Protein AF-A0A9P8VAR4-F1 (afdb_monomer)

pLDDT: mean 86.69, std 12.25, range [33.0, 98.12]

Foldseek 3Di:
DPLDQDDQLQALLSLQCVVPPDPPDPDDLLVSLLVSLLVVLVDQFRDVQSHCVSVVNDHVDDDDPVCCVRHPPVQADSLLRSLLVVLLVCPPDFQQEAEAEQDCVVPVVLVVVVVCLVVLLVVVVLDPCDPVNCSNRYRPDCVQRNQPDDPPPDPSVVNCSRRVCLQASDRRQDCDVVLLVQLQVVLCVVQVHLVSSVVPDDLVSSLLSNLLSQFDSHKYWYCYPVCSVPQWIKIFGHGNSNAGQWIDTDHSNCVSVCSVCRVVVNNCVDPGNVVTDGGQLSPPPHPNVVVVSCVSVVVSPPDD

Structure (mmCIF, N/CA/C/O backbone):
data_AF-A0A9P8VAR4-F1
#
_entry.id   AF-A0A9P8VAR4-F1
#
loop_
_atom_site.group_PDB
_atom_site.id
_atom_site.type_symbol
_atom_site.label_atom_id
_atom_site.label_alt_id
_atom_site.label_comp_id
_atom_site.label_asym_id
_atom_site.label_entity_id
_atom_site.label_seq_id
_atom_site.pdbx_PDB_ins_code
_atom_site.Cartn_x
_atom_site.Cartn_y
_atom_site.Cartn_z
_atom_site.occupancy
_atom_site.B_iso_or_equiv
_atom_site.auth_seq_id
_atom_site.auth_comp_id
_atom_site.auth_asym_id
_atom_site.auth_atom_id
_atom_site.pdbx_PDB_model_num
ATOM 1 N N . MET A 1 1 ? -22.057 12.370 1.265 1.00 41.81 1 MET A N 1
ATOM 2 C CA . MET A 1 1 ? -22.988 11.209 1.181 1.00 41.81 1 MET A CA 1
ATOM 3 C C . MET A 1 1 ? -22.897 10.380 2.465 1.00 41.81 1 MET A C 1
ATOM 5 O O . MET A 1 1 ? -21.828 10.363 3.057 1.00 41.81 1 MET A O 1
ATOM 9 N N . SER A 1 2 ? -23.959 9.710 2.936 1.00 47.19 2 SER A N 1
ATOM 10 C CA . SER A 1 2 ? -23.849 8.828 4.115 1.00 47.19 2 SER A CA 1
ATOM 11 C C . SER A 1 2 ? -23.014 7.596 3.756 1.00 47.19 2 SER A C 1
ATOM 13 O O . SER A 1 2 ? -23.467 6.756 2.975 1.00 47.19 2 SER A O 1
ATOM 15 N N . VAL A 1 3 ? -21.799 7.495 4.295 1.00 58.81 3 VAL A N 1
ATOM 16 C CA . VAL A 1 3 ? -20.966 6.293 4.178 1.00 58.81 3 VAL A CA 1
ATOM 17 C C . VAL A 1 3 ? -21.719 5.157 4.863 1.00 58.81 3 VAL A C 1
ATOM 19 O O . VAL A 1 3 ? -21.929 5.187 6.071 1.00 58.81 3 VAL A O 1
ATOM 22 N N . THR A 1 4 ? -22.212 4.191 4.088 1.00 72.19 4 THR A N 1
ATOM 23 C CA . THR A 1 4 ? -22.856 3.009 4.662 1.00 72.19 4 THR A CA 1
ATOM 24 C C . THR A 1 4 ? -21.779 2.171 5.327 1.00 72.19 4 THR A C 1
ATOM 26 O O . THR A 1 4 ? -20.870 1.674 4.660 1.00 72.19 4 THR A O 1
ATOM 29 N N . GLU A 1 5 ? -21.870 2.057 6.643 1.00 86.50 5 GLU A N 1
ATOM 30 C CA . GLU A 1 5 ? -20.934 1.296 7.454 1.00 86.50 5 GLU A CA 1
ATOM 31 C C . GLU A 1 5 ? -20.896 -0.174 7.002 1.00 86.50 5 GLU A C 1
ATOM 33 O O . GLU A 1 5 ? -21.953 -0.805 6.881 1.00 86.50 5 GLU A O 1
ATOM 38 N N . PRO A 1 6 ? -19.709 -0.749 6.722 1.00 92.31 6 PRO A N 1
ATOM 39 C CA . PRO A 1 6 ? -19.616 -2.162 6.378 1.00 92.31 6 PRO A CA 1
ATOM 40 C C . PRO A 1 6 ? -20.055 -3.034 7.558 1.00 92.31 6 PRO A C 1
ATOM 42 O O . PRO A 1 6 ? -19.635 -2.822 8.700 1.00 92.31 6 PRO A O 1
ATOM 45 N N . ALA A 1 7 ? -20.858 -4.059 7.273 1.00 92.56 7 ALA A N 1
ATOM 46 C CA . ALA A 1 7 ? -21.224 -5.079 8.252 1.00 92.56 7 ALA A CA 1
ATOM 47 C C . ALA A 1 7 ? -19.975 -5.818 8.761 1.00 92.56 7 ALA A C 1
ATOM 49 O O . ALA A 1 7 ? -19.006 -5.980 8.019 1.00 92.56 7 ALA A O 1
ATOM 50 N N . TRP A 1 8 ? -19.968 -6.246 10.024 1.00 94.75 8 TRP A N 1
ATOM 51 C CA . TRP A 1 8 ? -18.882 -7.061 10.584 1.00 94.75 8 TRP A CA 1
ATOM 52 C C . TRP A 1 8 ? -18.694 -8.356 9.793 1.00 94.75 8 TRP A C 1
ATOM 54 O O . TRP A 1 8 ? -19.669 -9.034 9.476 1.00 94.75 8 TRP A O 1
ATOM 64 N N . GLY A 1 9 ? -17.442 -8.679 9.462 1.00 93.69 9 GLY A N 1
ATOM 65 C CA . GLY A 1 9 ? -17.087 -9.836 8.644 1.00 93.69 9 GLY A CA 1
ATOM 66 C C . GLY A 1 9 ? -17.201 -9.593 7.138 1.00 93.69 9 GLY A C 1
ATOM 67 O O . GLY A 1 9 ? -16.945 -10.514 6.371 1.00 93.69 9 GLY A O 1
ATOM 68 N N . ALA A 1 10 ? -17.571 -8.394 6.681 1.00 93.69 10 ALA A N 1
ATOM 69 C CA . ALA A 1 10 ? -17.715 -8.118 5.251 1.00 93.69 10 ALA A CA 1
ATOM 70 C C . ALA A 1 10 ? -16.375 -7.889 4.528 1.00 93.69 10 ALA A C 1
ATOM 72 O O . ALA A 1 10 ? -16.344 -7.930 3.299 1.00 93.69 10 ALA A O 1
ATOM 73 N N . LEU A 1 11 ? -15.288 -7.618 5.261 1.00 94.94 11 LEU A N 1
ATOM 74 C CA . LEU A 1 11 ? -13.971 -7.355 4.673 1.00 94.94 11 LEU A CA 1
ATOM 75 C C . LEU A 1 11 ? -13.136 -8.641 4.550 1.00 94.94 11 LEU A C 1
ATOM 77 O O . LEU A 1 11 ? -13.198 -9.485 5.451 1.00 94.94 11 LEU A O 1
ATOM 81 N N . PRO A 1 12 ? -12.277 -8.773 3.519 1.00 95.62 12 PRO A N 1
ATOM 82 C CA . PRO A 1 12 ? -11.541 -10.010 3.294 1.00 95.62 12 PRO A CA 1
ATOM 83 C C . PRO A 1 12 ? -10.629 -10.446 4.439 1.00 95.62 12 PRO A C 1
ATOM 85 O O . PRO A 1 12 ? -10.570 -11.616 4.814 1.00 95.62 12 PRO A O 1
ATOM 88 N N . VAL A 1 13 ? -9.941 -9.489 5.050 1.00 96.88 13 VAL A N 1
ATOM 89 C CA . VAL A 1 13 ? -9.094 -9.763 6.210 1.00 96.88 13 VAL A CA 1
ATOM 90 C C . VAL A 1 13 ? -9.903 -10.102 7.462 1.00 96.88 13 VAL A C 1
ATOM 92 O O . VAL A 1 13 ? -9.438 -10.896 8.269 1.00 96.88 13 VAL A O 1
ATOM 95 N N . GLU A 1 14 ? -11.124 -9.582 7.624 1.00 97.12 14 GLU A N 1
ATOM 96 C CA . GLU A 1 14 ? -11.992 -9.966 8.747 1.00 97.12 14 GLU A CA 1
ATOM 97 C C . GLU A 1 14 ? -12.409 -11.432 8.617 1.00 97.12 14 GLU A C 1
ATOM 99 O O . GLU A 1 14 ? -12.276 -12.186 9.577 1.00 97.12 14 GLU A O 1
ATOM 104 N N . GLN A 1 15 ? -12.823 -11.870 7.422 1.00 96.62 15 GLN A N 1
ATOM 105 C CA . GLN A 1 15 ? -13.079 -13.290 7.151 1.00 96.62 15 GLN A CA 1
ATOM 106 C C . GLN A 1 15 ? -11.830 -14.144 7.365 1.00 96.62 15 GLN A C 1
ATOM 108 O O . GLN A 1 15 ? -11.919 -15.223 7.950 1.00 96.62 15 GLN A O 1
ATOM 113 N N . TYR A 1 16 ? -10.663 -13.662 6.935 1.00 97.44 16 TYR A N 1
ATOM 114 C CA . TYR A 1 16 ? -9.403 -14.361 7.160 1.00 97.44 16 TYR A CA 1
ATOM 115 C C . TYR A 1 16 ? -9.112 -14.539 8.656 1.00 97.44 16 TYR A C 1
ATOM 117 O O . TYR A 1 16 ? -8.777 -15.642 9.085 1.00 97.44 16 TYR A O 1
ATOM 125 N N . LEU A 1 17 ? -9.289 -13.487 9.464 1.00 97.38 17 LEU A N 1
ATOM 126 C CA . LEU A 1 17 ? -9.137 -13.561 10.916 1.00 97.38 17 LEU A CA 1
ATOM 127 C C . LEU A 1 17 ? -10.111 -14.563 11.528 1.00 97.38 17 LEU A C 1
ATOM 129 O O . LEU A 1 17 ? -9.665 -15.439 12.257 1.00 97.38 17 LEU A O 1
ATOM 133 N N . LEU A 1 18 ? -11.402 -14.461 11.210 1.00 97.25 18 LEU A N 1
ATOM 134 C CA . LEU A 1 18 ? -12.450 -15.321 11.765 1.00 97.25 18 LEU A CA 1
ATOM 135 C C . LEU A 1 18 ? -12.194 -16.803 11.455 1.00 97.25 18 LEU A C 1
ATOM 137 O O . LEU A 1 18 ? -12.235 -17.644 12.346 1.00 97.25 18 LEU A O 1
ATOM 141 N N . GLN A 1 19 ? -11.854 -17.124 10.206 1.00 96.88 19 GLN A N 1
ATOM 142 C CA . GLN A 1 19 ? -11.646 -18.507 9.768 1.00 96.88 19 GLN A CA 1
ATOM 143 C C . GLN A 1 19 ? -10.313 -19.107 10.241 1.00 96.88 19 GLN A C 1
ATOM 145 O O . GLN A 1 19 ? -10.185 -20.328 10.341 1.00 96.88 19 GLN A O 1
ATOM 150 N N . LYS A 1 20 ? -9.292 -18.276 1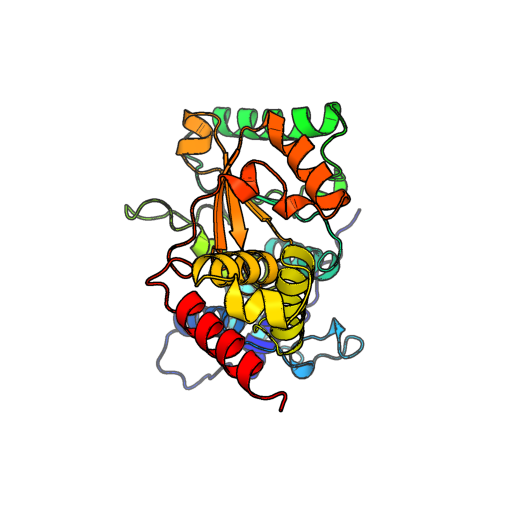0.488 1.00 97.12 20 LYS A N 1
ATOM 151 C CA . LYS A 1 20 ? -7.960 -18.716 10.946 1.00 97.12 20 LYS A CA 1
ATOM 152 C C . LYS A 1 20 ? -7.745 -18.507 12.445 1.00 97.12 20 LYS A C 1
ATOM 154 O O . LYS A 1 20 ? -6.657 -18.807 12.949 1.00 97.12 20 LYS A O 1
ATOM 159 N N . TRP A 1 21 ? -8.747 -17.995 13.156 1.00 97.56 21 TRP A N 1
ATOM 160 C CA . TRP A 1 21 ? -8.680 -17.822 14.595 1.00 97.56 21 TRP A CA 1
ATOM 161 C C . TRP A 1 21 ? -8.552 -19.181 15.285 1.00 97.56 21 TRP A C 1
ATOM 163 O O . TRP A 1 21 ? -9.189 -20.161 14.912 1.00 97.56 21 TRP A O 1
ATOM 173 N N . ASN A 1 22 ? -7.710 -19.235 16.310 1.00 96.81 22 ASN A N 1
ATOM 174 C CA . ASN A 1 22 ? -7.489 -20.426 17.120 1.00 96.81 22 ASN A CA 1
ATOM 175 C C . ASN A 1 22 ? -7.637 -20.043 18.598 1.00 96.81 22 ASN A C 1
ATOM 177 O O . ASN A 1 22 ? -6.691 -19.466 19.137 1.00 96.81 22 ASN A O 1
ATOM 181 N N . PRO A 1 23 ? -8.777 -20.354 19.239 1.00 93.69 23 PRO A N 1
ATOM 182 C CA . PRO A 1 23 ? -9.009 -20.070 20.655 1.00 93.69 23 PRO A CA 1
ATOM 183 C C . PRO A 1 23 ? -8.005 -20.745 21.600 1.00 93.69 23 PRO A C 1
ATOM 185 O O . PRO A 1 23 ? -7.756 -20.230 22.684 1.00 93.69 23 PRO A O 1
ATOM 188 N N . ASP A 1 24 ? -7.401 -21.860 21.178 1.00 95.62 24 ASP A N 1
ATOM 189 C CA . ASP A 1 24 ? -6.419 -22.623 21.961 1.00 95.62 24 ASP A CA 1
ATOM 190 C C . ASP A 1 24 ? -4.972 -22.153 21.717 1.00 95.62 24 ASP A C 1
ATOM 192 O O . ASP A 1 24 ? -4.002 -22.814 22.101 1.00 95.62 24 ASP A O 1
ATOM 196 N N . SER A 1 25 ? -4.795 -21.033 21.013 1.00 95.06 25 SER A N 1
ATOM 197 C CA . SER A 1 25 ? -3.481 -20.449 20.765 1.00 95.06 25 SER A CA 1
ATOM 198 C C . SER A 1 25 ? -2.809 -20.043 22.085 1.00 95.06 25 SER A C 1
ATOM 200 O O . SER A 1 25 ? -3.448 -19.431 22.936 1.00 95.06 25 SER A O 1
ATOM 202 N N . PRO A 1 26 ? -1.500 -20.303 22.257 1.00 95.25 26 PRO A N 1
ATOM 203 C CA . PRO A 1 26 ? -0.761 -19.833 23.429 1.00 95.25 26 PRO A CA 1
ATOM 204 C C . PRO A 1 26 ? -0.448 -18.327 23.381 1.00 95.25 26 PRO A C 1
ATOM 206 O O . PRO A 1 26 ? 0.112 -17.795 24.336 1.00 95.25 26 PRO A O 1
ATOM 209 N N . LEU A 1 27 ? -0.727 -17.661 22.256 1.00 96.31 27 LEU A N 1
ATOM 210 C CA . LEU A 1 27 ? -0.528 -16.222 22.084 1.00 96.31 27 LEU A CA 1
ATOM 211 C C . LEU A 1 27 ? -1.662 -15.443 22.749 1.00 96.31 27 LEU A C 1
ATOM 213 O O . LEU A 1 27 ? -2.795 -15.920 22.796 1.00 96.31 27 LEU A O 1
ATOM 217 N N . SER A 1 28 ? -1.380 -14.215 23.180 1.00 95.88 28 SER A N 1
ATOM 218 C CA . SER A 1 28 ? -2.455 -13.284 23.524 1.00 95.88 28 SER A CA 1
ATOM 219 C C . SER A 1 28 ? -3.318 -12.967 22.296 1.00 95.88 28 SER A C 1
ATOM 221 O O . SER A 1 28 ? -2.875 -13.092 21.148 1.00 95.88 28 SER A O 1
ATOM 223 N N . THR A 1 29 ? -4.552 -12.519 22.534 1.00 95.25 29 THR A N 1
ATOM 224 C CA . THR A 1 29 ? -5.498 -12.118 21.482 1.00 95.25 29 THR A CA 1
ATOM 225 C C . THR A 1 29 ? -4.863 -11.129 20.498 1.00 95.25 29 THR A C 1
ATOM 227 O O . THR A 1 29 ? -4.952 -11.318 19.286 1.00 95.25 29 THR A O 1
ATOM 230 N N . ASP A 1 30 ? -4.160 -10.110 20.993 1.00 94.81 30 ASP A N 1
ATOM 231 C CA . ASP A 1 30 ? -3.575 -9.069 20.142 1.00 94.81 30 ASP A CA 1
ATOM 232 C C . ASP A 1 30 ? -2.376 -9.580 19.329 1.00 94.81 30 ASP A C 1
ATOM 234 O O . ASP A 1 30 ? -2.249 -9.272 18.139 1.00 94.81 30 ASP A O 1
ATOM 238 N N . GLU A 1 31 ? -1.528 -10.424 19.922 1.00 96.06 31 GLU A N 1
ATOM 239 C CA . GLU A 1 31 ? -0.405 -11.056 19.219 1.00 96.06 31 GLU A CA 1
ATOM 240 C C . GLU A 1 31 ? -0.890 -11.998 18.117 1.00 96.06 31 GLU A C 1
ATOM 242 O O . GLU A 1 31 ? -0.371 -11.980 16.997 1.00 96.06 31 GLU A O 1
ATOM 247 N N . GLN A 1 32 ? -1.901 -12.818 18.416 1.00 97.62 32 GLN A N 1
ATOM 248 C CA . GLN A 1 32 ? -2.506 -13.705 17.433 1.00 97.62 32 GLN A CA 1
ATOM 249 C C . GLN A 1 32 ? -3.127 -12.910 16.290 1.00 97.62 32 GLN A C 1
ATOM 251 O O . GLN A 1 32 ? -2.895 -13.239 15.125 1.00 97.62 32 GLN A O 1
ATOM 256 N N . ARG A 1 33 ? -3.863 -11.844 16.609 1.00 96.69 33 ARG A N 1
ATOM 257 C CA . ARG A 1 33 ? -4.472 -10.972 15.609 1.00 96.69 33 ARG A CA 1
ATOM 258 C C . ARG A 1 33 ? -3.417 -10.354 14.701 1.00 96.69 33 ARG A C 1
ATOM 260 O O . ARG A 1 33 ? -3.489 -10.526 13.489 1.00 96.69 33 ARG A O 1
ATOM 267 N N . THR A 1 34 ? -2.389 -9.736 15.278 1.00 95.44 34 THR A N 1
ATOM 268 C CA . THR A 1 34 ? -1.276 -9.122 14.535 1.00 95.44 34 THR A CA 1
ATOM 269 C C . THR A 1 34 ? -0.586 -10.140 13.630 1.00 95.44 34 THR A C 1
ATOM 271 O O . THR A 1 34 ? -0.323 -9.881 12.454 1.00 95.44 34 THR A O 1
ATOM 274 N N . LYS A 1 35 ? -0.336 -11.350 14.145 1.00 97.25 35 LYS A N 1
ATOM 275 C CA . LYS A 1 35 ? 0.253 -12.443 13.368 1.00 97.25 35 LYS A CA 1
ATOM 276 C C . LYS A 1 35 ? -0.622 -12.837 12.178 1.00 97.25 35 LYS A C 1
ATOM 278 O O . LYS A 1 35 ? -0.088 -13.044 11.090 1.00 97.25 35 LYS A O 1
ATOM 283 N N . LEU A 1 36 ? -1.936 -12.950 12.368 1.00 98.12 36 LEU A N 1
ATOM 284 C CA . LEU A 1 36 ? -2.864 -13.315 11.299 1.00 98.12 36 LEU A CA 1
ATOM 285 C C . LEU A 1 36 ? -3.025 -12.197 10.260 1.00 98.12 36 LEU A C 1
ATOM 287 O O . LEU A 1 36 ? -3.042 -12.498 9.071 1.00 98.12 36 LEU A O 1
ATOM 291 N N . VAL A 1 37 ? -3.059 -10.925 10.673 1.00 97.44 37 VAL A N 1
ATOM 292 C CA . VAL A 1 37 ? -3.076 -9.770 9.754 1.00 97.44 37 VAL A CA 1
ATOM 293 C C . VAL A 1 37 ? -1.832 -9.759 8.870 1.00 97.44 37 VAL A C 1
ATOM 295 O O . VAL A 1 37 ? -1.923 -9.664 7.646 1.00 97.44 37 VAL A O 1
ATOM 298 N N . ARG A 1 38 ? -0.653 -9.936 9.471 1.00 96.19 38 ARG A N 1
ATOM 299 C CA . ARG A 1 38 ? 0.600 -10.016 8.714 1.00 96.19 38 ARG A CA 1
ATOM 300 C C . ARG A 1 38 ? 0.635 -11.238 7.803 1.00 96.19 38 ARG A C 1
ATOM 302 O O . ARG A 1 38 ? 1.124 -11.131 6.684 1.00 96.19 38 ARG A O 1
ATOM 309 N N . ALA A 1 39 ? 0.100 -12.378 8.246 1.00 97.19 39 ALA A N 1
ATOM 310 C CA . ALA A 1 39 ? -0.026 -13.564 7.402 1.00 97.19 39 ALA A CA 1
ATOM 311 C C . ALA A 1 39 ? -0.918 -13.290 6.183 1.00 97.19 39 ALA A C 1
ATOM 313 O O . ALA A 1 39 ? -0.498 -13.587 5.070 1.00 97.19 39 ALA A O 1
ATOM 314 N N . TYR A 1 40 ? -2.070 -12.641 6.377 1.00 97.31 40 TYR A N 1
ATOM 315 C CA . TYR A 1 40 ? -2.969 -12.236 5.295 1.00 97.31 40 TYR A CA 1
ATOM 316 C C . TYR A 1 40 ? -2.250 -11.401 4.225 1.00 97.31 40 TYR A C 1
ATOM 318 O O . TYR A 1 40 ? -2.364 -11.707 3.043 1.00 97.31 40 TYR A O 1
ATOM 326 N N . ILE A 1 41 ? -1.461 -10.390 4.610 1.00 95.69 41 ILE A N 1
ATOM 327 C CA . ILE A 1 41 ? -0.697 -9.560 3.652 1.00 95.69 41 ILE A CA 1
ATOM 328 C C . ILE A 1 41 ? 0.292 -10.409 2.837 1.00 95.69 41 ILE A C 1
ATOM 330 O O . ILE A 1 41 ? 0.529 -10.141 1.660 1.00 95.69 41 ILE A O 1
ATOM 334 N N . GLN A 1 42 ? 0.891 -11.429 3.457 1.00 95.19 42 GLN A N 1
ATOM 335 C CA . GLN A 1 42 ? 1.914 -12.260 2.822 1.00 95.19 42 GLN A CA 1
ATOM 336 C C . GLN A 1 42 ? 1.351 -13.361 1.916 1.00 95.19 42 GLN A C 1
ATOM 338 O O . GLN A 1 42 ? 2.134 -13.948 1.165 1.00 95.19 42 GLN A O 1
ATOM 343 N N . GLU A 1 43 ? 0.044 -13.624 1.934 1.00 95.62 43 GLU A N 1
ATOM 344 C CA . GLU A 1 43 ? -0.582 -14.586 1.023 1.00 95.62 43 GLU A CA 1
ATOM 345 C C . GLU A 1 43 ? -0.375 -14.179 -0.443 1.00 95.62 43 GLU A C 1
ATOM 347 O O . GLU A 1 43 ? -0.489 -13.009 -0.810 1.00 95.62 43 GLU A O 1
ATOM 352 N N . ASP A 1 44 ? -0.046 -15.147 -1.300 1.00 94.06 44 ASP A N 1
ATOM 353 C CA . ASP A 1 44 ? 0.052 -14.915 -2.748 1.00 94.06 44 ASP A CA 1
ATOM 354 C C . ASP A 1 44 ? -1.328 -14.803 -3.398 1.00 94.06 44 ASP A C 1
ATOM 356 O O . ASP A 1 44 ? -1.484 -14.077 -4.381 1.00 94.06 44 ASP A O 1
ATOM 360 N N . VAL A 1 45 ? -2.312 -15.528 -2.861 1.00 94.81 45 VAL A N 1
ATOM 361 C CA . VAL A 1 45 ? -3.675 -15.586 -3.386 1.00 94.81 45 VAL A CA 1
ATOM 362 C C . VAL A 1 45 ? -4.658 -15.631 -2.226 1.00 94.81 45 VAL A C 1
ATOM 364 O O . VAL A 1 45 ? -4.627 -16.555 -1.416 1.00 94.81 45 VAL A O 1
ATOM 367 N N . ILE A 1 46 ? -5.570 -14.665 -2.175 1.00 93.88 46 ILE A N 1
ATOM 368 C CA . ILE A 1 46 ? -6.731 -14.724 -1.290 1.00 93.88 46 ILE A CA 1
ATOM 369 C C . ILE A 1 46 ? -7.859 -15.460 -2.008 1.00 93.88 46 ILE A C 1
ATOM 371 O O . ILE A 1 46 ? -8.343 -15.042 -3.068 1.00 93.88 46 ILE A O 1
ATOM 375 N N . GLY A 1 47 ? -8.253 -16.595 -1.434 1.00 92.69 47 GLY A N 1
ATOM 376 C CA . GLY A 1 47 ? -9.361 -17.402 -1.924 1.00 92.69 47 GLY A CA 1
ATOM 377 C C . GLY A 1 47 ? -10.705 -16.663 -1.837 1.00 92.69 47 GLY A C 1
ATOM 378 O O . GLY A 1 47 ? -10.876 -15.785 -0.986 1.00 92.69 47 GLY A O 1
ATOM 379 N N . PRO A 1 48 ? -11.670 -16.979 -2.722 1.00 91.62 48 PRO A N 1
ATOM 380 C CA . PRO A 1 48 ? -12.993 -16.355 -2.706 1.00 91.62 48 PRO A CA 1
ATOM 381 C C . PRO A 1 48 ? -13.747 -16.587 -1.388 1.00 91.62 48 PRO A C 1
ATOM 383 O O . PRO A 1 48 ? -14.588 -15.777 -1.027 1.00 91.62 48 PRO A O 1
ATOM 386 N N . GLU A 1 49 ? -13.430 -17.644 -0.638 1.00 92.56 49 GLU A N 1
ATOM 387 C CA . GLU A 1 49 ? -14.001 -17.928 0.682 1.00 92.56 49 GLU A CA 1
ATOM 388 C C . GLU A 1 49 ? -13.722 -16.840 1.724 1.00 92.56 49 GLU A C 1
ATOM 390 O O . GLU A 1 49 ? -14.449 -16.734 2.713 1.00 92.56 49 GLU A O 1
ATOM 395 N N . PHE A 1 50 ? -12.683 -16.034 1.508 1.00 93.31 50 PHE A N 1
ATOM 396 C CA . PHE A 1 50 ? -12.367 -14.912 2.374 1.00 93.31 50 PHE A CA 1
ATOM 397 C C . PHE A 1 50 ? -13.004 -13.618 1.893 1.00 93.31 50 PHE A C 1
ATOM 399 O O . PHE A 1 50 ? -13.098 -12.705 2.686 1.00 93.31 50 PHE A O 1
ATOM 406 N N . ASP A 1 51 ? -13.457 -13.500 0.646 1.00 90.12 51 ASP A N 1
ATOM 407 C CA . ASP A 1 51 ? -13.926 -12.229 0.090 1.00 90.12 51 ASP A CA 1
ATOM 408 C C . ASP A 1 51 ? -15.420 -12.285 -0.268 1.00 90.12 51 ASP A C 1
ATOM 410 O O . ASP A 1 51 ? -15.781 -12.755 -1.355 1.00 90.12 51 ASP A O 1
ATOM 414 N N . PRO A 1 52 ? -16.306 -11.756 0.601 1.00 86.44 52 PRO A N 1
ATOM 415 C CA . PRO A 1 52 ? -17.738 -11.716 0.342 1.00 86.44 52 PRO A CA 1
ATOM 416 C C . PRO A 1 52 ? -18.119 -11.012 -0.966 1.00 86.44 52 PRO A C 1
ATOM 418 O O . PRO A 1 52 ? -19.144 -11.346 -1.562 1.00 86.44 52 PRO A O 1
ATOM 421 N N . ALA A 1 53 ? -17.315 -10.066 -1.467 1.00 86.62 53 ALA A N 1
ATOM 422 C CA . ALA A 1 53 ? -17.592 -9.416 -2.749 1.00 86.62 53 ALA A CA 1
ATOM 423 C C . ALA A 1 53 ? -17.509 -10.407 -3.925 1.00 86.62 53 ALA A C 1
ATOM 425 O O . ALA A 1 53 ? -18.216 -10.253 -4.921 1.00 86.62 53 ALA A O 1
ATOM 426 N N . ARG A 1 54 ? -16.708 -11.469 -3.783 1.00 86.25 54 ARG A N 1
ATOM 427 C CA . ARG A 1 54 ? -16.519 -12.535 -4.780 1.00 86.25 54 ARG A CA 1
ATOM 428 C C . ARG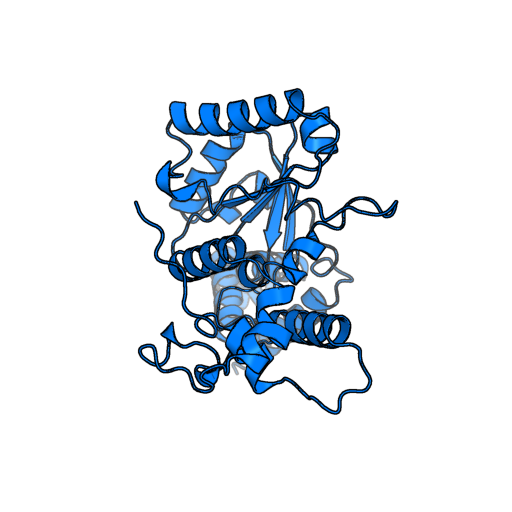 A 1 54 ? -17.489 -13.707 -4.613 1.00 86.25 54 ARG A C 1
ATOM 430 O O . ARG A 1 54 ? -17.519 -14.595 -5.462 1.00 86.25 54 ARG A O 1
ATOM 437 N N . THR A 1 55 ? -18.314 -13.696 -3.568 1.00 86.75 55 THR A N 1
ATOM 438 C CA . THR A 1 55 ? -19.333 -14.719 -3.275 1.00 86.75 55 THR A CA 1
ATOM 439 C C . THR A 1 55 ? -20.753 -14.144 -3.279 1.00 86.75 55 THR A C 1
ATOM 441 O O . THR A 1 55 ? -21.647 -14.673 -2.620 1.00 86.75 55 THR A O 1
ATOM 444 N N . ASN A 1 56 ? -20.994 -13.060 -4.027 1.00 83.69 56 ASN A N 1
ATOM 445 C CA . ASN A 1 56 ? -22.289 -12.362 -4.090 1.00 83.69 56 ASN A CA 1
ATOM 446 C C . ASN A 1 56 ? -22.806 -11.897 -2.712 1.00 83.69 56 ASN A C 1
ATOM 448 O O . ASN A 1 56 ? -24.006 -11.932 -2.442 1.00 83.69 56 ASN A O 1
ATOM 452 N N . GLY A 1 57 ? -21.899 -11.480 -1.829 1.00 82.44 57 GLY A N 1
ATOM 453 C CA . GLY A 1 57 ? -22.201 -11.018 -0.473 1.00 82.44 57 GLY A CA 1
ATOM 454 C C . GLY A 1 57 ? -22.378 -12.138 0.554 1.00 82.44 57 GLY A C 1
ATOM 455 O O . GLY A 1 57 ? -22.722 -11.853 1.701 1.00 82.44 57 GLY A O 1
ATOM 456 N N . VAL A 1 58 ? -22.155 -13.402 0.180 1.00 87.00 58 VAL A N 1
ATOM 457 C CA . VAL A 1 58 ? -22.282 -14.537 1.102 1.00 87.00 58 VAL A CA 1
ATOM 458 C C . VAL A 1 58 ? -21.008 -14.679 1.930 1.00 87.00 58 VAL A C 1
ATOM 460 O O . VAL A 1 58 ? -19.971 -15.119 1.436 1.00 87.00 58 VAL A O 1
ATOM 463 N N . MET A 1 59 ? -21.093 -14.342 3.215 1.00 88.94 59 MET A N 1
ATOM 464 C CA . MET A 1 59 ? -20.024 -14.629 4.170 1.00 88.94 59 MET A CA 1
ATOM 465 C C . MET A 1 59 ? -19.957 -16.133 4.438 1.00 88.94 59 MET A C 1
ATOM 467 O O . MET A 1 59 ? -20.961 -16.740 4.810 1.00 88.94 59 MET A O 1
ATOM 471 N N . VAL A 1 60 ? -18.771 -16.723 4.276 1.00 90.69 60 VAL A N 1
ATOM 472 C CA . VAL A 1 60 ? -18.530 -18.127 4.642 1.00 90.69 60 VAL A CA 1
ATOM 473 C C . VAL A 1 60 ? -18.627 -18.302 6.154 1.00 90.69 60 VAL A C 1
ATOM 475 O O . VAL A 1 60 ? -19.252 -19.254 6.619 1.00 90.69 60 VAL A O 1
ATOM 478 N N . HIS A 1 61 ? -18.075 -17.352 6.914 1.00 92.19 61 HIS A N 1
ATOM 479 C CA . HIS A 1 61 ? -18.218 -17.289 8.363 1.00 92.19 61 HIS A CA 1
ATOM 480 C C . HIS A 1 61 ? -18.940 -16.004 8.764 1.00 92.19 61 HIS A C 1
ATOM 482 O O . HIS A 1 61 ? -18.354 -14.921 8.766 1.00 92.19 61 HIS A O 1
ATOM 488 N N . ALA A 1 62 ? -20.232 -16.109 9.075 1.00 93.69 62 ALA A N 1
ATOM 489 C CA . ALA A 1 62 ? -20.978 -14.993 9.647 1.00 93.69 62 ALA A CA 1
ATOM 490 C C . ALA A 1 62 ? -20.538 -14.803 11.111 1.00 93.69 62 ALA A C 1
ATOM 492 O O . ALA A 1 62 ? -20.722 -15.730 11.903 1.00 93.69 62 ALA A O 1
ATOM 493 N N . PRO A 1 63 ? -19.957 -13.648 11.484 1.00 95.06 63 PRO A N 1
ATOM 494 C CA . PRO A 1 63 ? -19.386 -13.483 12.811 1.00 95.06 63 PRO A CA 1
ATOM 495 C C . PRO A 1 63 ? -20.468 -13.460 13.891 1.00 95.06 63 PRO A C 1
ATOM 497 O O . PRO A 1 63 ? -21.512 -12.819 13.752 1.00 95.06 63 PRO A O 1
ATOM 500 N N . THR A 1 64 ? -20.191 -14.145 14.994 1.00 96.50 64 THR A N 1
ATOM 501 C CA . THR A 1 64 ? -20.988 -14.078 16.223 1.00 96.50 64 THR A CA 1
ATOM 502 C C . THR A 1 64 ? -20.667 -12.810 17.017 1.00 96.50 64 THR A C 1
ATOM 504 O O . THR A 1 64 ? -19.622 -12.189 16.827 1.00 96.50 64 THR A O 1
ATOM 507 N N . GLN A 1 65 ? -21.543 -12.422 17.949 1.00 96.88 65 GLN A N 1
ATOM 508 C CA . GLN A 1 65 ? -21.307 -11.237 18.783 1.00 96.88 65 GLN A CA 1
ATOM 509 C C . GLN A 1 65 ? -20.027 -11.359 19.628 1.00 96.88 65 GLN A C 1
ATOM 511 O O . GLN A 1 65 ? -19.316 -10.370 19.796 1.00 96.88 65 GLN A O 1
ATOM 516 N N . ASP A 1 66 ? -19.715 -12.566 20.106 1.00 96.50 66 ASP A N 1
ATOM 517 C CA . ASP A 1 66 ? -18.507 -12.833 20.891 1.00 96.50 66 ASP A CA 1
ATOM 518 C C . ASP A 1 66 ? -17.244 -12.691 20.032 1.00 96.50 66 ASP A C 1
ATOM 520 O O . ASP A 1 66 ? -16.259 -12.100 20.465 1.00 96.50 66 ASP A O 1
ATOM 524 N N . GLU A 1 67 ? -17.276 -13.167 18.784 1.00 96.81 67 GLU A N 1
ATOM 525 C CA . GLU A 1 67 ? -16.166 -12.994 17.842 1.00 96.81 67 GLU A CA 1
ATOM 526 C C . GLU A 1 67 ? -15.976 -11.532 17.442 1.00 96.81 67 GLU A C 1
ATOM 528 O O . GLU A 1 67 ? -14.840 -11.079 17.318 1.00 96.81 67 GLU A O 1
ATOM 533 N N . ILE A 1 68 ? -17.061 -10.770 17.279 1.00 97.00 68 ILE A N 1
ATOM 534 C CA . ILE A 1 68 ? -16.971 -9.329 17.020 1.00 97.00 68 ILE A CA 1
ATOM 535 C C . ILE A 1 68 ? -16.273 -8.646 18.197 1.00 97.00 68 ILE A C 1
ATOM 537 O O . ILE A 1 68 ? -15.254 -7.991 17.987 1.00 97.00 68 ILE A O 1
ATOM 541 N N . ALA A 1 69 ? -16.766 -8.861 19.419 1.00 96.69 69 ALA A N 1
ATOM 542 C CA . ALA A 1 69 ? -16.252 -8.212 20.622 1.00 96.69 69 ALA A CA 1
ATOM 543 C C . ALA A 1 69 ? -14.817 -8.641 20.986 1.00 96.69 69 ALA A C 1
ATOM 545 O O . ALA A 1 69 ? -14.076 -7.866 21.585 1.00 96.69 69 ALA A O 1
ATOM 546 N N . LEU A 1 70 ? -14.407 -9.865 20.637 1.00 96.19 70 LEU A N 1
ATOM 547 C CA . LEU A 1 70 ? -13.076 -10.395 20.950 1.00 96.19 70 LEU A CA 1
ATOM 548 C C . LEU A 1 70 ? -12.049 -10.137 19.835 1.00 96.19 70 LEU A C 1
ATOM 550 O O . LEU A 1 70 ? -10.906 -9.748 20.096 1.00 96.19 70 LEU A O 1
ATOM 554 N N . ILE A 1 71 ? -12.428 -10.408 18.586 1.00 96.56 71 ILE A N 1
ATOM 555 C CA . ILE A 1 71 ? -11.492 -10.515 17.461 1.00 96.56 71 ILE A CA 1
ATOM 556 C C . ILE A 1 71 ? -11.454 -9.218 16.656 1.00 96.56 71 ILE A C 1
ATOM 558 O O . ILE A 1 71 ? -10.361 -8.768 16.318 1.00 96.56 71 ILE A O 1
ATOM 562 N N . LEU A 1 72 ? -12.608 -8.624 16.337 1.00 96.00 72 LEU A N 1
ATOM 563 C CA . LEU A 1 72 ? -12.697 -7.572 15.317 1.00 96.00 72 LEU A CA 1
ATOM 564 C C . LEU A 1 72 ? -12.773 -6.158 15.905 1.00 96.00 72 LEU A C 1
ATOM 566 O O . LEU A 1 72 ? -11.961 -5.302 15.551 1.00 96.00 72 LEU A O 1
ATOM 570 N N . GLU A 1 73 ? -13.723 -5.918 16.806 1.00 95.06 73 GLU A N 1
ATOM 571 C CA . GLU A 1 73 ? -14.024 -4.597 17.369 1.00 95.06 73 GLU A CA 1
ATOM 572 C C . GLU A 1 73 ? -12.838 -3.969 18.122 1.00 95.06 73 GLU A C 1
ATOM 574 O O . GLU A 1 73 ? -12.548 -2.800 17.859 1.00 95.06 73 GLU A O 1
ATOM 579 N N . PRO A 1 74 ? -12.070 -4.703 18.960 1.00 94.38 74 PRO A N 1
ATOM 580 C CA . PRO A 1 74 ? -10.918 -4.121 19.656 1.00 94.38 74 PRO A CA 1
ATOM 581 C C . PRO A 1 74 ? -9.775 -3.692 18.734 1.00 94.38 74 PRO A C 1
ATOM 583 O O . PRO A 1 74 ? -8.895 -2.945 19.145 1.00 94.38 74 PRO A O 1
ATOM 586 N N . TRP A 1 75 ? -9.745 -4.201 17.504 1.00 94.06 75 TRP A N 1
ATOM 587 C CA . TRP A 1 75 ? -8.656 -3.952 16.566 1.00 94.06 75 TRP A CA 1
ATOM 588 C C . TRP A 1 75 ? -8.935 -2.831 15.589 1.00 94.06 75 TRP A C 1
ATOM 590 O O . TRP A 1 75 ? -8.019 -2.084 15.248 1.00 94.06 75 TRP A O 1
ATOM 600 N N . ARG A 1 76 ? -10.176 -2.713 15.114 1.00 91.19 76 ARG A N 1
ATOM 601 C CA . ARG A 1 76 ? -10.541 -1.664 14.168 1.00 91.19 76 ARG A CA 1
ATOM 602 C C . ARG A 1 76 ? -11.856 -1.014 14.520 1.00 91.19 76 ARG A C 1
ATOM 604 O O . ARG A 1 76 ? -12.902 -1.656 14.567 1.00 91.19 76 ARG A O 1
ATOM 611 N N . SER A 1 77 ? -11.798 0.308 14.601 1.00 92.75 77 SER A N 1
ATOM 612 C CA . SER A 1 77 ? -12.978 1.155 14.648 1.00 92.75 77 SER A CA 1
ATOM 613 C C . SER A 1 77 ? -13.777 1.081 13.346 1.00 92.75 77 SER A C 1
ATOM 615 O O . SER A 1 77 ? -13.251 0.816 12.260 1.00 92.75 77 SER A O 1
ATOM 617 N N . GLN A 1 78 ? -15.060 1.422 13.433 1.00 92.44 78 GLN A N 1
ATOM 618 C CA . GLN A 1 78 ? -15.945 1.485 12.273 1.00 92.44 78 GLN A CA 1
ATOM 619 C C . GLN A 1 78 ? -15.459 2.470 11.191 1.00 92.44 78 GLN A C 1
ATOM 621 O O . GLN A 1 78 ? -15.681 2.250 9.995 1.00 92.44 78 GLN A O 1
ATOM 626 N N . LYS A 1 79 ? -14.726 3.518 11.593 1.00 91.94 79 LYS A N 1
ATOM 627 C CA . LYS A 1 79 ? -14.072 4.471 10.687 1.00 91.94 79 LYS A CA 1
ATOM 628 C C . LYS A 1 79 ? -13.023 3.781 9.811 1.00 91.94 79 LYS A C 1
ATOM 630 O O . LYS A 1 79 ? -13.117 3.863 8.588 1.00 91.94 79 LYS A O 1
ATOM 635 N N . LEU A 1 80 ? -12.085 3.040 10.410 1.00 93.69 80 LEU A N 1
ATOM 636 C CA . LEU A 1 80 ? -11.060 2.290 9.668 1.00 93.69 80 LEU A CA 1
ATOM 637 C C . LEU A 1 80 ? -11.673 1.254 8.726 1.00 93.69 80 LEU A C 1
ATOM 639 O O . LEU A 1 80 ? -11.245 1.113 7.583 1.00 93.69 80 LEU A O 1
ATOM 643 N N . ARG A 1 81 ? -12.716 0.558 9.183 1.00 95.50 81 ARG A N 1
ATOM 644 C CA . ARG A 1 81 ? -13.433 -0.423 8.358 1.00 95.50 81 ARG A CA 1
ATOM 645 C C . ARG A 1 81 ? -14.080 0.230 7.140 1.00 95.50 81 ARG A C 1
ATOM 647 O O . ARG A 1 81 ? -14.055 -0.338 6.053 1.00 95.50 81 ARG A O 1
ATOM 654 N N . SER A 1 82 ? -14.622 1.435 7.300 1.00 93.88 82 SER A N 1
ATOM 655 C CA . SER A 1 82 ? -15.210 2.201 6.198 1.00 93.88 82 SER A CA 1
ATOM 656 C C . SER A 1 82 ? -14.159 2.656 5.181 1.00 93.88 82 SER A C 1
ATOM 658 O O . SER A 1 82 ? -14.409 2.552 3.980 1.00 93.88 82 SER A O 1
ATOM 660 N N . ILE A 1 83 ? -12.975 3.081 5.644 1.00 92.69 83 ILE A N 1
ATOM 661 C CA . ILE A 1 83 ? -11.820 3.392 4.781 1.00 92.69 83 ILE A CA 1
ATOM 662 C C . ILE A 1 83 ? -11.411 2.142 3.990 1.00 92.69 83 ILE A C 1
ATOM 664 O O . ILE A 1 83 ? -11.349 2.184 2.764 1.00 92.69 83 ILE A O 1
ATOM 668 N N . ALA A 1 84 ? -11.231 1.005 4.669 1.00 93.44 84 ALA A N 1
ATOM 669 C CA . ALA A 1 84 ? -10.890 -0.270 4.036 1.00 93.44 84 ALA A CA 1
ATOM 670 C C . ALA A 1 84 ? -11.929 -0.700 2.983 1.00 93.44 84 ALA A C 1
ATOM 672 O O . ALA A 1 84 ? -11.576 -1.073 1.866 1.00 93.44 84 ALA A O 1
ATOM 673 N N . ALA A 1 85 ? -13.223 -0.598 3.304 1.00 92.44 85 ALA A N 1
ATOM 674 C CA . ALA A 1 85 ? -14.304 -0.945 2.384 1.00 92.44 85 ALA A CA 1
ATOM 675 C C . ALA A 1 85 ? -14.330 -0.061 1.129 1.00 92.44 85 ALA A C 1
ATOM 677 O O . ALA A 1 85 ? -14.722 -0.530 0.060 1.00 92.44 85 ALA A O 1
ATOM 678 N N . LYS A 1 86 ? -13.966 1.221 1.253 1.00 89.56 86 LYS A N 1
ATOM 679 C CA . LYS A 1 86 ? -13.856 2.129 0.107 1.00 89.56 86 LYS A CA 1
ATOM 680 C C . LYS A 1 86 ? -12.632 1.831 -0.734 1.00 89.56 86 LYS A C 1
ATOM 682 O O . LYS A 1 86 ? -12.783 1.679 -1.942 1.00 89.56 86 LYS A O 1
ATOM 687 N N . HIS A 1 87 ? -11.489 1.636 -0.088 1.00 86.81 87 HIS A N 1
ATOM 688 C CA . HIS A 1 87 ? -10.245 1.245 -0.738 1.00 86.81 87 HIS A CA 1
ATOM 689 C C . HIS A 1 87 ? -10.435 0.017 -1.641 1.00 86.81 87 HIS A C 1
ATOM 691 O O . HIS A 1 87 ? -10.188 0.083 -2.839 1.00 86.81 87 HIS A O 1
ATOM 697 N N . LEU A 1 88 ? -11.000 -1.069 -1.103 1.00 88.00 88 LEU A N 1
ATOM 698 C CA . LEU A 1 88 ? -11.247 -2.310 -1.854 1.00 88.00 88 LEU A CA 1
ATOM 699 C C . LEU A 1 88 ? -12.258 -2.171 -3.004 1.00 88.00 88 LEU A C 1
ATOM 701 O O . LEU A 1 88 ? -12.314 -3.023 -3.884 1.00 88.00 88 LEU A O 1
ATOM 705 N N . LYS A 1 89 ? -13.101 -1.134 -2.997 1.00 85.06 89 LYS A N 1
ATOM 706 C CA . LYS A 1 89 ? -14.025 -0.848 -4.107 1.00 85.06 89 LYS A CA 1
ATOM 707 C C . LYS A 1 89 ? -13.385 0.022 -5.183 1.00 85.06 89 LYS A C 1
ATOM 709 O O . LYS A 1 89 ? -13.799 -0.069 -6.334 1.00 85.06 89 LYS A O 1
ATOM 714 N N . ALA A 1 90 ? -12.433 0.871 -4.802 1.00 77.94 90 ALA A N 1
ATOM 715 C CA . ALA A 1 90 ? -11.689 1.725 -5.720 1.00 77.94 90 ALA A CA 1
ATOM 716 C C . ALA A 1 90 ? -10.579 0.956 -6.456 1.00 77.94 90 ALA A C 1
ATOM 718 O O . ALA A 1 90 ? -10.252 1.278 -7.597 1.00 77.94 90 ALA A O 1
ATOM 719 N N . THR A 1 91 ? -10.056 -0.113 -5.846 1.00 68.69 91 THR A N 1
ATOM 720 C CA . THR A 1 91 ? -8.969 -0.914 -6.416 1.00 68.69 91 THR A CA 1
ATOM 721 C C . THR A 1 91 ? -9.297 -1.463 -7.799 1.00 68.69 91 THR A C 1
ATOM 723 O O . THR A 1 91 ? -10.327 -2.106 -7.999 1.00 68.69 91 THR A O 1
ATOM 726 N N . GLY A 1 92 ? -8.386 -1.232 -8.745 1.00 56.66 92 GLY A N 1
ATOM 727 C CA . GLY A 1 92 ? -8.559 -1.567 -10.160 1.00 56.66 92 GLY A CA 1
ATOM 728 C C . GLY A 1 92 ? -8.891 -0.356 -11.033 1.00 56.66 92 GLY A C 1
ATOM 729 O O . GLY A 1 92 ? -8.764 -0.441 -12.255 1.00 56.66 92 GLY A O 1
ATOM 730 N N . MET A 1 93 ? -9.240 0.784 -10.431 1.00 53.38 93 MET A N 1
ATOM 731 C CA . MET A 1 93 ? -9.118 2.072 -11.101 1.00 53.38 93 MET A CA 1
ATOM 732 C C . MET A 1 93 ? -7.649 2.497 -11.057 1.00 53.38 93 MET A C 1
ATOM 734 O O . MET A 1 93 ? -6.952 2.330 -10.056 1.00 53.38 93 MET A O 1
ATOM 738 N N . CYS A 1 94 ? -7.141 2.970 -12.190 1.00 44.38 94 CYS A N 1
ATOM 739 C CA . CYS A 1 94 ? -5.855 3.649 -12.212 1.00 44.38 94 CYS A CA 1
ATOM 740 C C . CYS A 1 94 ? -5.993 4.913 -11.318 1.00 44.38 94 CYS A C 1
ATOM 742 O O . CYS A 1 94 ? -7.117 5.358 -11.105 1.00 44.38 94 CYS A O 1
ATOM 744 N N . HIS A 1 95 ? -4.905 5.479 -10.778 1.00 55.16 95 HIS A N 1
ATOM 745 C CA . HIS A 1 95 ? -4.880 6.785 -10.061 1.00 55.16 95 HIS A CA 1
ATOM 746 C C . HIS A 1 95 ? -5.040 6.805 -8.518 1.00 55.16 95 HIS A C 1
ATOM 748 O O . HIS A 1 95 ? -5.261 7.874 -7.936 1.00 55.16 95 HIS A O 1
ATOM 754 N N . ASP A 1 96 ? -4.839 5.691 -7.809 1.00 64.31 96 ASP A N 1
ATOM 755 C CA . ASP A 1 96 ? -4.963 5.683 -6.343 1.00 64.31 96 ASP A CA 1
ATOM 756 C C . ASP A 1 96 ? -3.649 6.048 -5.624 1.00 64.31 96 ASP A C 1
ATOM 758 O O . ASP A 1 96 ? -2.873 5.183 -5.209 1.00 64.31 96 ASP A O 1
ATOM 762 N N . PHE A 1 97 ? -3.414 7.349 -5.438 1.00 77.94 97 PHE A N 1
ATOM 763 C CA . PHE A 1 97 ? -2.489 7.851 -4.414 1.00 77.94 97 PHE A CA 1
ATOM 764 C C . PHE A 1 97 ? -3.175 7.916 -3.053 1.00 77.94 97 PHE A C 1
ATOM 766 O O . PHE A 1 97 ? -4.303 8.420 -2.948 1.00 77.94 97 PHE A O 1
ATOM 773 N N . TYR A 1 98 ? -2.451 7.477 -2.027 1.00 87.94 98 TYR A N 1
ATOM 774 C CA . TYR A 1 98 ? -2.789 7.684 -0.620 1.00 87.94 98 TYR A CA 1
ATOM 775 C C . TYR A 1 98 ? -1.773 8.621 0.007 1.00 87.94 98 TYR A C 1
ATOM 777 O O . TYR A 1 98 ? -0.577 8.496 -0.251 1.00 87.94 98 TYR A O 1
ATOM 785 N N . PHE A 1 99 ? -2.244 9.502 0.876 1.00 91.44 99 PHE A N 1
ATOM 786 C CA . PHE A 1 99 ? -1.393 10.302 1.743 1.00 91.44 99 PHE A CA 1
ATOM 787 C C . PHE A 1 99 ? -1.417 9.676 3.126 1.00 91.44 99 PHE A C 1
ATOM 789 O O . PHE A 1 99 ? -2.488 9.463 3.686 1.00 91.44 99 PHE A O 1
ATOM 796 N N . LEU A 1 100 ? -0.251 9.383 3.685 1.00 93.81 100 LEU A N 1
ATOM 797 C CA . LEU A 1 100 ? -0.113 8.879 5.043 1.00 93.81 100 LEU A CA 1
ATOM 798 C C . LEU A 1 100 ? 0.721 9.854 5.849 1.00 93.81 100 LEU A C 1
ATOM 800 O O . LEU A 1 100 ? 1.920 9.986 5.620 1.00 93.81 100 LEU A O 1
ATOM 804 N N . ARG A 1 101 ? 0.089 10.511 6.817 1.00 92.69 101 ARG A N 1
ATOM 805 C CA . ARG A 1 101 ? 0.793 11.363 7.767 1.00 92.69 101 ARG A CA 1
ATOM 806 C C . ARG A 1 101 ? 1.270 10.530 8.944 1.00 92.69 101 ARG A C 1
ATOM 808 O O . ARG A 1 101 ? 0.457 9.936 9.649 1.00 92.69 101 ARG A O 1
ATOM 815 N N . THR A 1 102 ? 2.580 10.532 9.168 1.00 89.06 102 THR A N 1
ATOM 816 C CA . THR A 1 102 ? 3.206 9.864 10.319 1.00 89.06 102 THR A CA 1
ATOM 817 C C . THR A 1 102 ? 3.777 10.851 11.332 1.00 89.06 102 THR A C 1
ATOM 819 O O . THR A 1 102 ? 3.939 10.487 12.489 1.00 89.06 102 THR A O 1
ATOM 822 N N . ASN A 1 103 ? 4.022 12.113 10.951 1.00 87.00 103 ASN A N 1
ATOM 823 C CA . ASN A 1 103 ? 4.501 13.145 11.874 1.00 87.00 103 ASN A CA 1
ATOM 824 C C . ASN A 1 103 ? 3.397 14.123 12.303 1.00 87.00 103 ASN A C 1
ATOM 826 O O . ASN A 1 103 ? 2.763 14.780 11.473 1.00 87.00 103 ASN A O 1
ATOM 830 N N . TYR A 1 104 ? 3.236 14.281 13.617 1.00 89.00 104 TYR A N 1
ATOM 831 C CA . TYR A 1 104 ? 2.231 15.157 14.233 1.00 89.00 104 TYR A CA 1
ATOM 832 C C . TYR A 1 104 ? 2.830 16.225 15.160 1.00 89.00 104 TYR A C 1
ATOM 834 O O . TYR A 1 104 ? 2.090 17.025 15.732 1.00 89.00 104 TYR A O 1
ATOM 842 N N . ALA A 1 105 ? 4.161 16.277 15.288 1.00 86.56 105 ALA A N 1
ATOM 843 C CA . ALA A 1 105 ? 4.843 17.144 16.248 1.00 86.56 1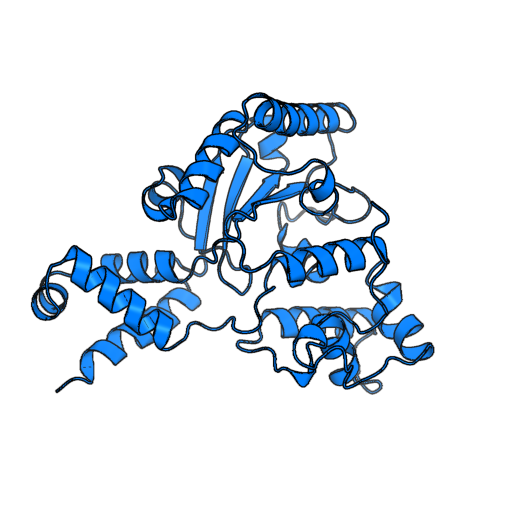05 ALA A CA 1
ATOM 844 C C . ALA A 1 105 ? 4.622 18.652 16.008 1.00 86.56 105 ALA A C 1
ATOM 846 O O . ALA A 1 105 ? 4.606 19.414 16.973 1.00 86.56 105 ALA A O 1
ATOM 847 N N . GLY A 1 106 ? 4.417 19.094 14.760 1.00 83.62 106 GLY A N 1
ATOM 848 C CA . GLY A 1 106 ? 4.196 20.510 14.433 1.00 83.62 106 GLY A CA 1
ATOM 849 C C . GLY A 1 106 ? 2.759 21.013 14.614 1.00 83.62 106 GLY A C 1
ATOM 850 O O . GLY A 1 106 ? 2.467 22.159 14.278 1.00 83.62 106 GLY A O 1
ATOM 851 N N . GLY A 1 107 ? 1.844 20.193 15.149 1.00 88.62 107 GLY A N 1
ATOM 852 C CA . GLY A 1 107 ? 0.500 20.632 15.541 1.00 88.62 107 GLY A CA 1
ATOM 853 C C . GLY A 1 107 ? -0.305 21.281 14.405 1.00 88.62 107 GLY A C 1
ATOM 854 O O . GLY A 1 107 ? -0.449 20.705 13.323 1.00 88.62 107 GLY A O 1
ATOM 855 N N . GLU A 1 108 ? -0.865 22.468 14.671 1.00 89.12 108 GLU A N 1
ATOM 856 C CA . GLU A 1 108 ? -1.712 23.208 13.722 1.00 89.12 108 GLU A CA 1
ATOM 857 C C . GLU A 1 108 ? -0.951 23.733 12.498 1.00 89.12 108 GLU A C 1
ATOM 859 O O . GLU A 1 108 ? -1.549 23.801 11.426 1.00 89.12 108 GLU A O 1
ATOM 864 N N . GLU A 1 109 ? 0.339 24.064 12.629 1.00 91.31 109 GLU A N 1
ATOM 865 C CA . GLU A 1 109 ? 1.155 24.579 11.520 1.00 91.31 109 GLU A CA 1
ATOM 866 C C . GLU A 1 109 ? 1.334 23.508 10.440 1.00 91.31 109 GLU A C 1
ATOM 868 O O . GLU A 1 109 ? 0.992 23.729 9.281 1.00 91.31 109 GLU A O 1
ATOM 873 N N . ASP A 1 110 ? 1.776 22.312 10.830 1.00 91.44 110 ASP A N 1
ATOM 874 C CA . ASP A 1 110 ? 1.880 21.169 9.915 1.00 91.44 110 ASP A CA 1
ATOM 875 C C . ASP A 1 110 ? 0.501 20.761 9.377 1.00 91.44 110 ASP A C 1
ATOM 877 O O . ASP A 1 110 ? 0.360 20.348 8.227 1.00 91.44 110 ASP A O 1
ATOM 881 N N . GLY A 1 111 ? -0.546 20.917 10.194 1.00 90.25 111 GLY A N 1
ATOM 882 C CA . GLY A 1 111 ? -1.923 20.733 9.748 1.00 90.25 111 GLY A CA 1
ATOM 883 C C . GLY A 1 111 ? -2.343 21.724 8.657 1.00 90.25 111 GLY A C 1
ATOM 884 O O . GLY A 1 111 ? -3.089 21.338 7.761 1.00 90.25 111 GLY A O 1
ATOM 885 N N . ALA A 1 112 ? -1.885 22.977 8.724 1.00 91.06 112 ALA A N 1
ATOM 886 C CA . ALA A 1 112 ? -2.121 23.985 7.693 1.00 91.06 112 ALA A CA 1
ATOM 887 C C . ALA A 1 112 ? -1.326 23.677 6.423 1.00 91.06 112 ALA A C 1
ATOM 889 O O . ALA A 1 112 ? -1.936 23.601 5.366 1.00 91.06 112 ALA A O 1
ATOM 890 N N . LYS A 1 113 ? -0.031 23.355 6.541 1.00 91.38 113 LYS A N 1
ATOM 891 C CA . LYS A 1 113 ? 0.808 22.954 5.396 1.00 91.38 113 LYS A CA 1
ATOM 892 C C . LYS A 1 113 ? 0.201 21.795 4.609 1.00 91.38 113 LYS A C 1
ATOM 894 O O . LYS A 1 113 ? 0.121 21.858 3.390 1.00 91.38 113 LYS A O 1
ATOM 899 N N . LEU A 1 114 ? -0.281 20.759 5.304 1.00 90.94 114 LEU A N 1
ATOM 900 C CA . LEU A 1 114 ? -0.960 19.640 4.651 1.00 90.94 114 LEU A CA 1
ATOM 901 C C . LEU A 1 114 ? -2.200 20.100 3.873 1.00 90.94 114 LEU A C 1
ATOM 903 O O . LEU A 1 114 ? -2.402 19.659 2.748 1.00 90.94 114 LEU A O 1
ATOM 907 N N . ARG A 1 115 ? -3.032 20.972 4.453 1.00 89.50 115 ARG A N 1
ATOM 908 C CA . ARG A 1 115 ? -4.203 21.502 3.738 1.00 89.50 115 ARG A CA 1
ATOM 909 C C . ARG A 1 115 ? -3.784 22.309 2.517 1.00 89.50 115 ARG A C 1
ATOM 911 O O . ARG A 1 115 ? -4.327 22.055 1.453 1.00 89.50 115 ARG A O 1
ATOM 918 N N . ASP A 1 116 ? -2.785 23.175 2.652 1.00 89.38 116 ASP A N 1
ATOM 919 C CA . ASP A 1 116 ? -2.281 24.000 1.553 1.00 89.38 116 ASP A CA 1
ATOM 920 C C . ASP A 1 116 ? -1.770 23.131 0.392 1.00 89.38 116 ASP A C 1
ATOM 922 O O . ASP A 1 116 ? -2.108 23.384 -0.761 1.00 89.38 116 ASP A O 1
ATOM 926 N N . TRP A 1 117 ? -1.028 22.054 0.681 1.00 87.94 117 TRP A N 1
ATOM 927 C CA . TRP A 1 117 ? -0.573 21.104 -0.341 1.00 87.94 117 TRP A CA 1
ATOM 928 C C . TRP A 1 117 ? -1.734 20.430 -1.080 1.00 87.94 117 TRP A C 1
ATOM 930 O O . TRP A 1 117 ? -1.677 20.263 -2.297 1.00 87.94 117 TRP A O 1
ATOM 940 N N . ILE A 1 118 ? -2.795 20.043 -0.371 1.00 84.31 118 ILE A N 1
ATOM 941 C CA . ILE A 1 118 ? -3.962 19.383 -0.975 1.00 84.31 118 ILE A CA 1
ATOM 942 C C . ILE A 1 118 ? -4.819 20.384 -1.765 1.00 84.31 118 ILE A C 1
ATOM 944 O O . ILE A 1 118 ? -5.240 20.080 -2.881 1.00 84.31 118 ILE A O 1
ATOM 948 N N . GLU A 1 119 ? -5.045 21.581 -1.220 1.00 83.38 119 GLU A N 1
ATOM 949 C CA . GLU A 1 119 ? -5.821 22.651 -1.855 1.00 83.38 119 GLU A CA 1
ATOM 950 C C . GLU A 1 119 ? -5.137 23.169 -3.125 1.00 83.38 119 GLU A C 1
ATOM 952 O O . GLU A 1 119 ? -5.793 23.264 -4.161 1.00 83.38 119 GLU A O 1
ATOM 957 N N . PHE A 1 120 ? -3.819 23.395 -3.094 1.00 80.19 120 PHE A N 1
ATOM 958 C CA . PHE A 1 120 ? -3.042 23.806 -4.269 1.00 80.19 120 PHE A CA 1
ATOM 959 C C . PHE A 1 120 ? -3.243 22.847 -5.449 1.00 80.19 120 PHE A C 1
ATOM 961 O O . PHE A 1 120 ? -3.577 23.252 -6.561 1.00 80.19 120 PHE A O 1
ATOM 968 N N . ASN A 1 121 ? -3.113 21.547 -5.186 1.00 74.50 121 ASN A N 1
ATOM 969 C CA . ASN A 1 121 ? -3.257 20.517 -6.209 1.00 74.50 121 ASN A CA 1
ATOM 970 C C . ASN A 1 121 ? -4.699 20.374 -6.728 1.00 74.50 121 ASN A C 1
ATOM 972 O O . ASN A 1 121 ? -4.908 19.922 -7.858 1.00 74.50 121 ASN A O 1
ATOM 976 N N . ARG A 1 122 ? -5.698 20.755 -5.923 1.00 73.75 122 ARG A N 1
ATOM 977 C CA . ARG A 1 122 ? -7.106 20.790 -6.333 1.00 73.75 122 ARG A CA 1
ATOM 978 C C . ARG A 1 122 ? -7.395 21.982 -7.246 1.00 73.75 122 ARG A C 1
ATOM 980 O O . ARG A 1 122 ? -8.014 21.798 -8.292 1.00 73.75 122 ARG A O 1
ATOM 987 N N . ASP A 1 123 ? -6.968 23.179 -6.854 1.00 71.00 123 ASP A N 1
ATOM 988 C CA . ASP A 1 123 ? -7.280 24.426 -7.566 1.00 71.00 123 ASP A CA 1
ATOM 989 C C . ASP A 1 123 ? -6.624 24.486 -8.947 1.00 71.00 123 ASP A C 1
ATOM 991 O O . ASP A 1 123 ? -7.228 24.961 -9.911 1.00 71.00 123 ASP A O 1
ATOM 995 N N . GLU A 1 124 ? -5.423 23.928 -9.066 1.00 65.56 124 GLU A N 1
ATOM 996 C CA . GLU A 1 124 ? -4.707 23.814 -10.335 1.00 65.56 124 GLU A CA 1
ATOM 997 C C . GLU A 1 124 ? -5.274 22.705 -11.253 1.00 65.56 124 GLU A C 1
ATOM 999 O O . GLU A 1 124 ? -4.827 22.519 -12.383 1.00 65.56 124 GLU A O 1
ATOM 1004 N N . GLY A 1 125 ? -6.297 21.967 -10.800 1.00 59.22 125 GLY A N 1
ATOM 1005 C CA . GLY A 1 125 ? -7.006 20.963 -11.599 1.00 59.22 125 GLY A CA 1
ATOM 1006 C C . GLY A 1 125 ? -6.195 19.702 -11.900 1.00 59.22 125 GLY A C 1
ATOM 1007 O O . GLY A 1 125 ? -6.612 18.894 -12.729 1.00 59.22 125 GLY A O 1
ATOM 1008 N N . PHE A 1 126 ? -5.052 19.526 -11.238 1.00 56.09 126 PHE A N 1
ATOM 1009 C CA . PHE A 1 126 ? -4.161 18.394 -11.463 1.00 56.09 126 PHE A CA 1
ATOM 1010 C C . PHE A 1 126 ? -4.430 17.205 -10.529 1.00 56.09 126 PHE A C 1
ATOM 1012 O O . PHE A 1 126 ? -4.015 16.085 -10.812 1.00 56.09 126 PHE A O 1
ATOM 1019 N N . CYS A 1 127 ? -5.147 17.417 -9.425 1.00 55.25 127 CYS A N 1
ATOM 1020 C CA . CYS A 1 127 ? -5.593 16.342 -8.549 1.00 55.25 127 CYS A CA 1
ATOM 1021 C C . CYS A 1 127 ? -7.057 16.006 -8.829 1.00 55.25 127 CYS A C 1
ATOM 1023 O O . CYS A 1 127 ? -7.959 16.751 -8.450 1.00 55.25 127 CYS A O 1
ATOM 1025 N N . SER A 1 128 ? -7.310 14.841 -9.432 1.00 55.84 128 SER A N 1
ATOM 1026 C CA . SER A 1 128 ? -8.669 14.297 -9.588 1.00 55.84 128 SER A CA 1
ATOM 1027 C C . SER A 1 128 ? -9.229 13.695 -8.289 1.00 55.84 128 SER A C 1
ATOM 1029 O O . SER A 1 128 ? -10.170 12.901 -8.321 1.00 55.84 128 SER A O 1
ATOM 1031 N N . MET A 1 129 ? -8.660 14.045 -7.125 1.00 66.94 129 MET A N 1
ATOM 1032 C CA . MET A 1 129 ? -9.227 13.657 -5.838 1.00 66.94 129 MET A CA 1
ATOM 1033 C C . MET A 1 129 ? -10.532 14.421 -5.634 1.00 66.94 129 MET A C 1
ATOM 1035 O O . MET A 1 129 ? -10.538 15.596 -5.268 1.00 66.94 129 MET A O 1
ATOM 1039 N N . ASP A 1 130 ? -11.641 13.729 -5.893 1.00 72.31 130 ASP A N 1
ATOM 1040 C CA . ASP A 1 130 ? -12.969 14.213 -5.552 1.00 72.31 130 ASP A CA 1
ATOM 1041 C C . ASP A 1 130 ? -12.979 14.587 -4.055 1.00 72.31 130 ASP A C 1
ATOM 1043 O O . ASP A 1 130 ? -12.507 13.794 -3.231 1.00 72.31 130 ASP A O 1
ATOM 1047 N N . PRO A 1 131 ? -13.489 15.769 -3.666 1.00 75.56 131 PRO A N 1
ATOM 1048 C CA . PRO A 1 131 ? -13.682 16.118 -2.261 1.00 75.56 131 PRO A CA 1
ATOM 1049 C C . PRO A 1 131 ? -14.410 15.031 -1.448 1.00 75.56 131 PRO A C 1
ATOM 1051 O O . PRO A 1 131 ? -14.165 14.884 -0.250 1.00 75.56 131 PRO A O 1
ATOM 1054 N N . ASP A 1 132 ? -15.274 14.233 -2.087 1.00 79.50 132 ASP A N 1
ATOM 1055 C CA . ASP A 1 132 ? -15.959 13.099 -1.456 1.00 79.50 132 ASP A CA 1
ATOM 1056 C C . ASP A 1 132 ? -15.035 11.896 -1.150 1.00 79.50 132 ASP A C 1
ATOM 1058 O O . ASP A 1 132 ? -15.444 10.987 -0.413 1.00 79.50 132 ASP A O 1
ATOM 1062 N N . ASP A 1 133 ? -13.792 11.896 -1.644 1.00 83.12 133 ASP A N 1
ATOM 1063 C CA . ASP A 1 133 ? -12.802 10.830 -1.466 1.00 83.12 133 ASP A CA 1
ATOM 1064 C C . ASP A 1 133 ? -11.664 11.155 -0.481 1.00 83.12 133 ASP A C 1
ATOM 1066 O O . ASP A 1 133 ? -10.946 10.255 -0.034 1.00 83.12 133 ASP A O 1
ATOM 1070 N N . GLU A 1 134 ? -11.522 12.411 -0.054 1.00 86.06 134 GLU A N 1
ATOM 1071 C CA . GLU A 1 134 ? -10.430 12.832 0.838 1.00 86.06 134 GLU A CA 1
ATOM 1072 C C . GLU A 1 134 ? -10.389 12.055 2.155 1.00 86.06 134 GLU A C 1
ATOM 1074 O O . GLU A 1 134 ? -9.321 11.670 2.630 1.00 86.06 134 GLU A O 1
ATOM 1079 N N . TRP A 1 135 ? -11.560 11.768 2.728 1.00 88.31 135 TRP A N 1
ATOM 1080 C CA . TRP A 1 135 ? -11.683 11.138 4.045 1.00 88.31 135 TRP A CA 1
ATOM 1081 C C . TRP A 1 135 ? -11.111 9.712 4.117 1.00 88.31 135 TRP A C 1
ATOM 1083 O O . TRP A 1 135 ? -10.880 9.215 5.222 1.00 88.31 135 TRP A O 1
ATOM 1093 N N . TRP A 1 136 ? -10.909 9.045 2.975 1.00 88.75 136 TRP A N 1
ATOM 1094 C CA . TRP A 1 136 ? -10.328 7.700 2.901 1.00 88.75 136 TRP A CA 1
ATOM 1095 C C . TRP A 1 136 ? -8.994 7.641 2.145 1.00 88.75 136 TRP A C 1
ATOM 1097 O O . TRP A 1 136 ? -8.303 6.626 2.234 1.00 88.75 136 TRP A O 1
ATOM 1107 N N . ARG A 1 137 ? -8.600 8.721 1.453 1.00 88.56 137 ARG A N 1
ATOM 1108 C CA . ARG A 1 137 ? -7.308 8.837 0.753 1.00 88.56 137 ARG A CA 1
ATOM 1109 C C . ARG A 1 137 ? -6.252 9.603 1.547 1.00 88.56 137 ARG A C 1
ATOM 1111 O O . ARG A 1 137 ? -5.066 9.324 1.385 1.00 88.56 137 ARG A O 1
ATOM 1118 N N . ILE A 1 138 ? -6.663 10.527 2.418 1.00 91.88 138 ILE A N 1
ATOM 1119 C CA . ILE A 1 138 ? -5.775 11.296 3.295 1.00 91.88 138 ILE A CA 1
ATOM 1120 C C . ILE A 1 138 ? -5.830 10.701 4.707 1.00 91.88 138 ILE A C 1
ATOM 1122 O O . ILE A 1 138 ? -6.705 11.000 5.519 1.00 91.88 138 ILE A O 1
ATOM 1126 N N . LEU A 1 139 ? -4.869 9.833 5.004 1.00 93.69 139 LEU A N 1
ATOM 1127 C CA . LEU A 1 139 ? -4.719 9.120 6.268 1.00 93.69 139 LEU A CA 1
ATOM 1128 C C . LEU A 1 139 ? -3.931 9.992 7.260 1.00 93.69 139 LEU A C 1
ATOM 1130 O O . LEU A 1 139 ? -2.720 9.838 7.426 1.00 93.69 139 LEU A O 1
ATOM 1134 N N . SER A 1 140 ? -4.621 10.960 7.872 1.00 93.25 140 SER A N 1
ATOM 1135 C CA . SER A 1 140 ? -4.018 11.999 8.730 1.00 93.25 140 SER A CA 1
ATOM 1136 C C . SER A 1 140 ? -4.622 12.127 10.131 1.00 93.25 140 SER A C 1
ATOM 1138 O O . SER A 1 140 ? -4.337 13.083 10.849 1.00 93.25 140 SER A O 1
ATOM 1140 N N . ASP A 1 141 ? -5.470 11.183 10.531 1.00 91.31 141 ASP A N 1
ATOM 1141 C CA . ASP A 1 141 ? -6.000 11.111 11.891 1.00 91.31 141 ASP A CA 1
ATOM 1142 C C . ASP A 1 141 ? -4.912 10.667 12.881 1.00 91.31 141 ASP A C 1
ATOM 1144 O O . ASP A 1 141 ? -4.444 9.529 12.823 1.00 91.31 141 ASP A O 1
ATOM 1148 N N . VAL A 1 142 ? -4.537 11.557 13.803 1.00 90.44 142 VAL A N 1
ATOM 1149 C CA . VAL A 1 142 ? -3.496 11.311 14.811 1.00 90.44 142 VAL A CA 1
ATOM 1150 C C . VAL A 1 142 ? -3.838 10.157 15.753 1.00 90.44 142 VAL A C 1
ATOM 1152 O O . VAL A 1 142 ? -2.940 9.437 16.167 1.00 90.44 142 VAL A O 1
ATOM 1155 N N . GLU A 1 143 ? -5.113 9.919 16.065 1.00 88.81 143 GLU A N 1
ATOM 1156 C CA . GLU A 1 143 ? -5.501 8.839 16.986 1.00 88.81 143 GLU A CA 1
ATOM 1157 C C . GLU A 1 143 ? -5.340 7.450 16.350 1.00 88.81 143 GLU A C 1
ATOM 1159 O O . GLU A 1 143 ? -5.365 6.435 17.043 1.00 88.81 143 GLU A O 1
ATOM 1164 N N . ILE A 1 144 ? -5.190 7.402 15.023 1.00 88.31 144 ILE A N 1
ATOM 1165 C CA . ILE A 1 144 ? -5.192 6.169 14.236 1.00 88.31 144 ILE A CA 1
ATOM 1166 C C . ILE A 1 144 ? -3.844 5.942 13.549 1.00 88.31 144 ILE A C 1
ATOM 1168 O O . ILE A 1 144 ? -3.321 4.831 13.561 1.00 88.31 144 ILE A O 1
ATOM 1172 N N . PHE A 1 145 ? -3.296 6.977 12.914 1.00 89.62 145 PHE A N 1
ATOM 1173 C CA . PHE A 1 145 ? -2.134 6.887 12.028 1.00 89.62 145 PHE A CA 1
ATOM 1174 C C . PHE A 1 145 ? -0.842 7.411 12.660 1.00 89.62 145 PHE A C 1
ATOM 1176 O O . PHE A 1 145 ? 0.203 7.392 12.009 1.00 89.62 145 PHE A O 1
ATOM 1183 N N . ASN A 1 146 ? -0.875 7.824 13.930 1.00 85.38 146 ASN A N 1
ATOM 1184 C CA . ASN A 1 146 ? 0.336 8.065 14.710 1.00 85.38 146 ASN A CA 1
ATOM 1185 C C . ASN A 1 146 ? 0.977 6.731 15.129 1.00 85.38 146 ASN A C 1
ATOM 1187 O O . ASN A 1 146 ? 0.890 6.308 16.274 1.00 85.38 146 ASN A O 1
ATOM 1191 N N . VAL A 1 147 ? 1.562 6.025 14.160 1.00 74.06 147 VAL A N 1
ATOM 1192 C CA . VAL A 1 147 ? 2.140 4.683 14.348 1.00 74.06 147 VAL A CA 1
ATOM 1193 C C . VAL A 1 147 ? 3.636 4.701 14.716 1.00 74.06 147 VAL A C 1
ATOM 1195 O O . VAL A 1 147 ? 4.226 3.645 14.967 1.00 74.06 147 VAL A O 1
ATOM 1198 N N . ASP A 1 148 ? 4.251 5.884 14.771 1.00 65.38 148 ASP A N 1
ATOM 1199 C CA . ASP A 1 148 ? 5.636 6.103 15.208 1.00 65.38 148 ASP A CA 1
ATOM 1200 C C . ASP A 1 148 ? 5.670 6.411 16.717 1.00 65.38 148 ASP A C 1
ATOM 1202 O O . ASP A 1 148 ? 5.696 7.567 17.127 1.00 65.38 148 ASP A O 1
ATOM 1206 N N . ASP A 1 149 ? 5.644 5.362 17.543 1.00 53.28 149 ASP A N 1
ATOM 1207 C CA . ASP A 1 149 ? 5.550 5.490 19.011 1.00 53.28 149 ASP A CA 1
ATOM 1208 C C . ASP A 1 149 ? 6.860 5.219 19.779 1.00 53.28 149 ASP A C 1
ATOM 1210 O O . ASP A 1 149 ? 6.862 5.259 21.000 1.00 53.28 149 ASP A O 1
ATOM 1214 N N . ASP A 1 150 ? 7.991 4.968 19.111 1.00 50.19 150 ASP A N 1
ATOM 1215 C CA . ASP A 1 150 ? 9.272 4.722 19.792 1.00 50.19 150 ASP A CA 1
ATOM 1216 C C . ASP A 1 150 ? 10.459 5.164 18.925 1.00 50.19 150 ASP A C 1
ATOM 1218 O O . ASP A 1 150 ? 10.359 5.169 17.701 1.00 50.19 150 ASP A O 1
ATOM 1222 N N . ASP A 1 151 ? 11.585 5.491 19.574 1.00 50.50 151 ASP A N 1
ATOM 1223 C CA . ASP A 1 151 ? 12.868 6.024 19.063 1.00 50.50 151 ASP A CA 1
ATOM 1224 C C . ASP A 1 151 ? 13.528 5.285 17.863 1.00 50.50 151 ASP A C 1
ATOM 1226 O O . ASP A 1 151 ? 14.663 5.600 17.502 1.00 50.50 151 ASP A O 1
ATOM 1230 N N . ASP A 1 152 ? 12.863 4.313 17.233 1.00 49.34 152 ASP A N 1
ATOM 1231 C CA . ASP A 1 152 ? 13.264 3.665 15.980 1.00 49.34 152 ASP A CA 1
ATOM 1232 C C . ASP A 1 152 ? 12.524 4.347 14.818 1.00 49.34 152 ASP A C 1
ATOM 1234 O O . ASP A 1 152 ? 11.435 3.967 14.388 1.00 49.34 152 ASP A O 1
ATOM 1238 N N . TRP A 1 153 ? 13.104 5.461 14.391 1.00 50.62 153 TRP A N 1
ATOM 1239 C CA . TRP A 1 153 ? 12.549 6.437 13.461 1.00 50.62 153 TRP A CA 1
ATOM 1240 C C . TRP A 1 153 ? 12.013 5.776 12.170 1.00 50.62 153 TRP A C 1
ATOM 1242 O O . TRP A 1 153 ? 12.781 5.168 11.421 1.00 50.62 153 TRP A O 1
ATOM 1252 N N . ASN A 1 154 ? 10.735 6.022 11.840 1.00 58.88 154 ASN A N 1
ATOM 1253 C CA . ASN A 1 154 ? 10.182 5.952 10.478 1.00 58.88 154 ASN A CA 1
ATOM 1254 C C . ASN A 1 154 ? 9.812 4.545 9.937 1.00 58.88 154 ASN A C 1
ATOM 1256 O O . ASN A 1 154 ? 10.119 4.227 8.778 1.00 58.88 154 ASN A O 1
ATOM 1260 N N . ASP A 1 155 ? 9.112 3.701 10.717 1.00 78.81 155 ASP A N 1
ATOM 1261 C CA . ASP A 1 155 ? 8.474 2.479 10.175 1.00 78.81 155 ASP A CA 1
ATOM 1262 C C . ASP A 1 155 ? 6.968 2.656 9.961 1.00 78.81 155 ASP A C 1
ATOM 1264 O O . ASP A 1 155 ? 6.127 1.948 10.521 1.00 78.81 155 ASP A O 1
ATOM 1268 N N . TRP A 1 156 ? 6.640 3.567 9.041 1.00 88.06 156 TRP A N 1
ATOM 1269 C CA . TRP A 1 156 ? 5.296 3.805 8.504 1.00 88.06 156 TRP A CA 1
ATOM 1270 C C . TRP A 1 156 ? 4.535 2.518 8.133 1.00 88.06 156 TRP A C 1
ATOM 1272 O O . TRP A 1 156 ? 3.307 2.510 8.111 1.00 88.06 156 TRP A O 1
ATOM 1282 N N . ARG A 1 157 ? 5.238 1.402 7.875 1.00 90.06 157 ARG A N 1
ATOM 1283 C CA . ARG A 1 157 ? 4.656 0.088 7.547 1.00 90.06 157 ARG A CA 1
ATOM 1284 C C . ARG A 1 157 ? 3.781 -0.479 8.656 1.00 90.06 157 ARG A C 1
ATOM 1286 O O . ARG A 1 157 ? 2.949 -1.332 8.359 1.00 90.06 157 ARG A O 1
ATOM 1293 N N . LYS A 1 158 ? 3.916 -0.004 9.897 1.00 89.62 158 LYS A N 1
ATOM 1294 C CA . LYS A 1 158 ? 2.990 -0.328 10.994 1.00 89.62 158 LYS A CA 1
ATOM 1295 C C . LYS A 1 158 ? 1.536 0.011 10.649 1.00 89.62 158 LYS A C 1
ATOM 1297 O O . LYS A 1 158 ? 0.632 -0.663 11.132 1.00 89.62 158 LYS A O 1
ATOM 1302 N N . VAL A 1 159 ? 1.295 0.961 9.736 1.00 92.62 159 VAL A N 1
ATOM 1303 C CA . VAL A 1 159 ? -0.051 1.230 9.201 1.00 92.62 159 VAL A CA 1
ATOM 1304 C C . VAL A 1 159 ? -0.706 -0.021 8.608 1.00 92.62 159 VAL A C 1
ATOM 1306 O O . VAL A 1 159 ? -1.922 -0.167 8.655 1.00 92.62 159 VAL A O 1
ATOM 1309 N N . TYR A 1 160 ? 0.077 -0.966 8.085 1.00 93.81 160 TYR A N 1
ATOM 1310 C CA . TYR A 1 160 ? -0.452 -2.198 7.512 1.00 93.81 160 TYR A CA 1
ATOM 1311 C C . TYR A 1 160 ? -1.008 -3.164 8.563 1.00 93.81 160 TYR A C 1
ATOM 1313 O O . TYR A 1 160 ? -1.812 -4.025 8.219 1.00 93.81 160 TYR A O 1
ATOM 1321 N N . ASP A 1 161 ? -0.635 -3.022 9.837 1.00 93.31 161 ASP A N 1
ATOM 1322 C CA . ASP A 1 161 ? -1.214 -3.831 10.913 1.00 93.31 161 ASP A CA 1
ATOM 1323 C C . ASP A 1 161 ? -2.655 -3.381 11.247 1.00 93.31 161 ASP A C 1
ATOM 1325 O O . ASP A 1 161 ? -3.471 -4.189 11.700 1.00 93.31 161 ASP A O 1
ATOM 1329 N N . ILE A 1 162 ? -3.002 -2.116 10.968 1.00 93.06 162 ILE A N 1
ATOM 1330 C CA . ILE A 1 162 ? -4.347 -1.545 11.187 1.00 93.06 162 ILE A CA 1
ATOM 1331 C C . ILE A 1 162 ? -5.173 -1.424 9.896 1.00 93.06 162 ILE A C 1
ATOM 1333 O O . ILE A 1 162 ? -6.396 -1.556 9.935 1.00 93.06 162 ILE A O 1
ATOM 1337 N N . LEU A 1 163 ? -4.512 -1.229 8.751 1.00 94.62 163 LEU A N 1
ATOM 1338 C CA . LEU A 1 163 ? -5.102 -1.098 7.416 1.00 94.62 163 LEU A CA 1
ATOM 1339 C C . LEU A 1 163 ? -4.325 -1.960 6.390 1.00 94.62 163 LEU A C 1
ATOM 1341 O O . LEU A 1 163 ? -3.683 -1.429 5.483 1.00 94.62 163 LEU A O 1
ATOM 1345 N N . PRO A 1 164 ? -4.338 -3.300 6.520 1.00 95.19 164 PRO A N 1
ATOM 1346 C CA . PRO A 1 164 ? -3.645 -4.232 5.623 1.00 95.19 164 PRO A CA 1
ATOM 1347 C C . PRO A 1 164 ? -4.118 -4.148 4.172 1.00 95.19 164 PRO A C 1
ATOM 1349 O O . PRO A 1 164 ? -3.369 -4.487 3.259 1.00 95.19 164 PRO A O 1
ATOM 1352 N N . GLU A 1 165 ? -5.342 -3.685 3.943 1.00 93.25 165 GLU A N 1
ATOM 1353 C CA . GLU A 1 165 ? -5.879 -3.420 2.615 1.00 93.25 165 GLU A CA 1
ATOM 1354 C C . GLU A 1 165 ? -5.016 -2.400 1.860 1.00 93.25 165 GLU A C 1
ATOM 1356 O O . GLU A 1 165 ? -4.802 -2.585 0.672 1.00 93.25 165 GLU A O 1
ATOM 1361 N N . LEU A 1 166 ? -4.416 -1.420 2.553 1.00 91.81 166 LEU A N 1
ATOM 1362 C CA . LEU A 1 166 ? -3.487 -0.457 1.950 1.00 91.81 166 LEU A CA 1
ATOM 1363 C C . LEU A 1 166 ? -2.205 -1.119 1.416 1.00 91.81 166 LEU A C 1
ATOM 1365 O O . LEU A 1 166 ? -1.564 -0.568 0.519 1.00 91.81 166 LEU A O 1
ATOM 1369 N N . ALA A 1 167 ? -1.787 -2.252 1.991 1.00 91.94 167 ALA A N 1
ATOM 1370 C CA . ALA A 1 167 ? -0.638 -3.022 1.510 1.00 91.94 167 ALA A CA 1
ATOM 1371 C C . ALA A 1 167 ? -1.016 -3.967 0.374 1.00 91.94 167 ALA A C 1
ATOM 1373 O O . ALA A 1 167 ? -0.249 -4.146 -0.566 1.00 91.94 167 ALA A O 1
ATOM 1374 N N . ALA A 1 168 ? -2.149 -4.646 0.527 1.00 90.56 168 ALA A N 1
ATOM 1375 C CA . ALA A 1 168 ? -2.487 -5.810 -0.267 1.00 90.56 168 ALA A CA 1
ATOM 1376 C C . ALA A 1 168 ? -3.997 -5.852 -0.542 1.00 90.56 168 ALA A C 1
ATOM 1378 O O . ALA A 1 168 ? -4.717 -6.656 0.062 1.00 90.56 168 ALA A O 1
ATOM 1379 N N . PRO A 1 169 ? -4.510 -4.987 -1.427 1.00 88.00 169 PRO A N 1
ATOM 1380 C CA . PRO A 1 169 ? -5.941 -4.944 -1.698 1.00 88.00 169 PRO A CA 1
ATOM 1381 C C . PRO A 1 169 ? -6.397 -5.991 -2.703 1.00 88.00 169 PRO A C 1
ATOM 1383 O O . PRO A 1 169 ? -7.526 -6.471 -2.635 1.00 88.00 169 PRO A O 1
ATOM 1386 N N . GLU A 1 170 ? -5.525 -6.369 -3.634 1.00 88.38 170 GLU A N 1
ATOM 1387 C CA . GLU A 1 170 ? -5.857 -7.328 -4.680 1.00 88.38 170 GLU A CA 1
ATOM 1388 C C . GLU A 1 170 ? -5.970 -8.744 -4.113 1.00 88.38 170 GLU A C 1
ATOM 1390 O O . GLU A 1 170 ? -5.292 -9.105 -3.153 1.00 88.38 170 GLU A O 1
ATOM 1395 N N . SER A 1 171 ? -6.806 -9.590 -4.718 1.00 89.25 171 SER A N 1
ATOM 1396 C CA . SER A 1 171 ? -6.849 -11.013 -4.356 1.00 89.25 171 SER A CA 1
ATOM 1397 C C . SER A 1 171 ? -5.634 -11.781 -4.887 1.00 89.25 171 SER A C 1
ATOM 1399 O O . SER A 1 171 ? -5.163 -12.699 -4.222 1.00 89.25 171 SER A O 1
ATOM 1401 N N . GLN A 1 172 ? -5.127 -11.416 -6.070 1.00 91.12 172 GLN A N 1
ATOM 1402 C CA . GLN A 1 172 ? -3.952 -12.024 -6.695 1.00 91.12 172 GLN A CA 1
ATOM 1403 C C . GLN A 1 172 ? -2.729 -11.138 -6.442 1.00 91.12 172 GLN A C 1
ATOM 1405 O O . GLN A 1 172 ? -2.576 -10.092 -7.057 1.00 91.12 172 GLN A O 1
ATOM 1410 N N . ARG A 1 173 ? -1.853 -11.550 -5.525 1.00 91.62 173 ARG A N 1
ATOM 1411 C CA . ARG A 1 173 ? -0.742 -10.722 -5.017 1.00 91.62 173 ARG A CA 1
ATOM 1412 C C . ARG A 1 173 ? 0.629 -11.246 -5.410 1.00 91.62 173 ARG A C 1
ATOM 1414 O O . ARG A 1 173 ? 1.603 -10.500 -5.427 1.00 91.62 173 ARG A O 1
ATOM 1421 N N . GLY A 1 174 ? 0.726 -12.545 -5.679 1.00 91.62 174 GLY A N 1
ATOM 1422 C CA . GLY A 1 174 ? 1.963 -13.169 -6.132 1.00 91.62 174 GLY A CA 1
ATOM 1423 C C . GLY A 1 174 ? 2.311 -12.773 -7.568 1.00 91.62 174 GLY A C 1
ATOM 1424 O O . GLY A 1 174 ? 1.420 -12.580 -8.394 1.00 91.62 174 GLY A O 1
ATOM 1425 N N . PHE A 1 175 ? 3.609 -12.724 -7.873 1.00 92.56 175 PHE A N 1
ATOM 1426 C CA . PHE A 1 175 ? 4.114 -12.572 -9.241 1.00 92.56 175 PHE A CA 1
ATOM 1427 C C . PHE A 1 175 ? 3.787 -13.841 -10.043 1.00 92.56 175 PHE A C 1
ATOM 1429 O O . PHE A 1 175 ? 4.269 -14.933 -9.715 1.00 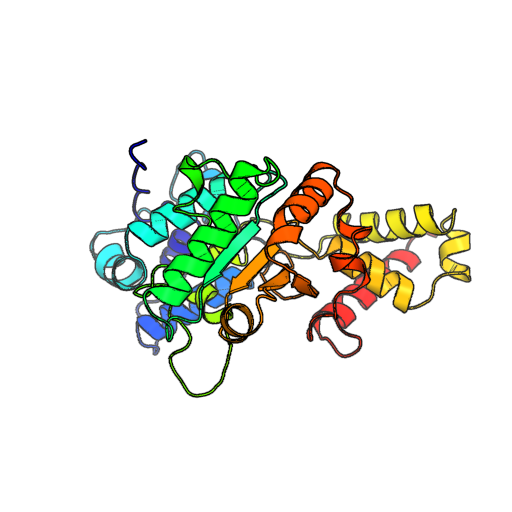92.56 175 PHE A O 1
ATOM 1436 N N . THR A 1 176 ? 2.922 -13.723 -11.039 1.00 93.00 176 THR A N 1
ATOM 1437 C CA . THR A 1 176 ? 2.309 -14.813 -11.808 1.00 93.00 176 THR A CA 1
ATOM 1438 C C . THR A 1 176 ? 3.127 -15.192 -13.042 1.00 93.00 176 THR A C 1
ATOM 1440 O O . THR A 1 176 ? 4.146 -14.583 -13.347 1.00 93.00 176 THR A O 1
ATOM 1443 N N . THR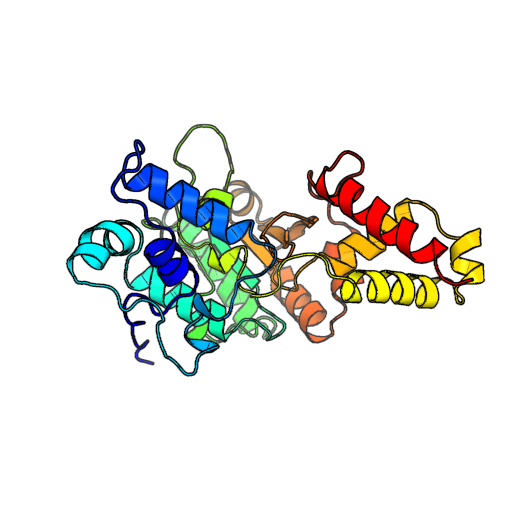 A 1 177 ? 2.694 -16.228 -13.764 1.00 92.69 177 THR A N 1
ATOM 1444 C CA . THR A 1 177 ? 3.258 -16.557 -15.083 1.00 92.69 177 THR A CA 1
ATOM 1445 C C . THR A 1 177 ? 2.897 -15.513 -16.140 1.00 92.69 177 THR A C 1
ATOM 1447 O O . THR A 1 177 ? 3.690 -15.310 -17.050 1.00 92.69 177 THR A O 1
ATOM 1450 N N . SER A 1 178 ? 1.751 -14.830 -16.002 1.00 92.69 178 SER A N 1
ATOM 1451 C CA . SER A 1 178 ? 1.403 -13.701 -16.877 1.00 92.69 178 SER A CA 1
ATOM 1452 C C . SER A 1 178 ? 2.412 -12.577 -16.700 1.00 92.69 178 SER A C 1
ATOM 1454 O O . SER A 1 178 ? 3.027 -12.177 -17.672 1.00 92.69 178 SER A O 1
ATOM 1456 N N . ASP A 1 179 ? 2.701 -12.197 -15.450 1.00 93.88 179 ASP A N 1
ATOM 1457 C CA . ASP A 1 179 ? 3.695 -11.155 -15.161 1.00 93.88 179 ASP A CA 1
ATOM 1458 C C . ASP A 1 179 ? 5.084 -11.522 -15.737 1.00 93.88 179 ASP A C 1
ATOM 1460 O O . ASP A 1 179 ? 5.815 -10.662 -16.214 1.00 93.88 179 ASP A O 1
ATOM 1464 N N . ILE A 1 180 ? 5.464 -12.811 -15.729 1.00 94.19 180 ILE A N 1
ATOM 1465 C CA . ILE A 1 180 ? 6.710 -13.277 -16.367 1.00 94.19 180 ILE A CA 1
ATOM 1466 C C . ILE A 1 180 ? 6.657 -13.092 -17.889 1.00 94.19 180 ILE A C 1
ATOM 1468 O O . ILE A 1 180 ? 7.647 -12.659 -18.474 1.00 94.19 180 ILE A O 1
ATOM 1472 N N . ALA A 1 181 ? 5.542 -13.447 -18.529 1.00 92.69 181 ALA A N 1
ATOM 1473 C CA . ALA A 1 181 ? 5.370 -13.266 -19.967 1.00 92.69 181 ALA A CA 1
ATOM 1474 C C . ALA A 1 181 ? 5.422 -11.779 -20.345 1.00 92.69 181 ALA A C 1
ATOM 1476 O O . ALA A 1 181 ? 6.144 -11.426 -21.272 1.00 92.69 181 ALA A O 1
ATOM 1477 N N . ASP A 1 182 ? 4.764 -10.922 -19.565 1.00 92.25 182 ASP A N 1
ATOM 1478 C CA . ASP A 1 182 ? 4.730 -9.476 -19.780 1.00 92.25 182 ASP A CA 1
ATOM 1479 C C . ASP A 1 182 ? 6.129 -8.845 -19.622 1.00 92.25 182 ASP A C 1
ATOM 1481 O O . ASP A 1 182 ? 6.495 -7.937 -20.366 1.00 92.25 182 ASP A O 1
ATOM 1485 N N . VAL A 1 183 ? 6.964 -9.361 -18.706 1.00 93.19 183 VAL A N 1
ATOM 1486 C CA . VAL A 1 183 ? 8.383 -8.965 -18.603 1.00 93.19 183 VAL A CA 1
ATOM 1487 C C . VAL A 1 183 ? 9.155 -9.303 -19.880 1.00 93.19 183 VAL A C 1
ATOM 1489 O O . VAL A 1 183 ? 9.912 -8.469 -20.377 1.00 93.19 183 VAL A O 1
ATOM 1492 N N . HIS A 1 184 ? 8.981 -10.513 -20.421 1.00 91.50 184 HIS A N 1
ATOM 1493 C CA . HIS A 1 184 ? 9.641 -10.901 -21.673 1.00 91.50 184 HIS A CA 1
ATOM 1494 C C . HIS A 1 184 ? 9.131 -10.071 -22.853 1.00 91.50 184 HIS A C 1
ATOM 1496 O O . HIS A 1 184 ? 9.944 -9.596 -23.639 1.00 91.50 184 HIS A O 1
ATOM 1502 N N . GLU A 1 185 ? 7.825 -9.812 -22.935 1.00 91.19 185 GLU A N 1
ATOM 1503 C CA . GLU A 1 185 ? 7.235 -8.951 -23.966 1.00 91.19 185 GLU A CA 1
ATOM 1504 C C . GLU A 1 185 ? 7.796 -7.521 -23.905 1.00 91.19 185 GLU A C 1
ATOM 1506 O O . GLU A 1 185 ? 8.171 -6.960 -24.935 1.00 91.19 185 GLU A O 1
ATOM 1511 N N . ALA A 1 186 ? 7.938 -6.944 -22.707 1.00 88.81 186 ALA A N 1
ATOM 1512 C CA . ALA A 1 186 ? 8.525 -5.617 -22.529 1.00 88.81 186 ALA A CA 1
ATOM 1513 C C . ALA A 1 186 ? 9.994 -5.561 -22.991 1.00 88.81 186 ALA A C 1
ATOM 1515 O O . ALA A 1 186 ? 10.413 -4.607 -23.654 1.00 88.81 186 ALA A O 1
ATOM 1516 N N . LEU A 1 187 ? 10.779 -6.601 -22.690 1.00 90.25 187 LEU A N 1
ATOM 1517 C CA . LEU A 1 187 ? 12.155 -6.713 -23.176 1.00 90.25 187 LEU A CA 1
ATOM 1518 C C . LEU A 1 187 ? 12.191 -6.887 -24.699 1.00 90.25 187 LEU A C 1
ATOM 1520 O O . LEU A 1 187 ? 12.952 -6.205 -25.380 1.00 90.25 187 LEU A O 1
ATOM 1524 N N . GLU A 1 188 ? 11.343 -7.739 -25.267 1.00 90.06 188 GLU A N 1
ATOM 1525 C CA . GLU A 1 188 ? 11.255 -7.918 -26.717 1.00 90.06 188 GLU A CA 1
ATOM 1526 C C . GLU A 1 188 ? 10.858 -6.626 -27.434 1.00 90.06 188 GLU A C 1
ATOM 1528 O O . GLU A 1 188 ? 11.453 -6.299 -28.459 1.00 90.06 188 GLU A O 1
ATOM 1533 N N . ALA A 1 189 ? 9.935 -5.839 -26.879 1.00 87.38 189 ALA A N 1
ATOM 1534 C CA . ALA A 1 189 ? 9.577 -4.530 -27.417 1.00 87.38 189 ALA A CA 1
ATOM 1535 C C . ALA A 1 189 ? 10.766 -3.551 -27.408 1.00 87.38 189 ALA A C 1
ATOM 1537 O O . ALA A 1 189 ? 10.932 -2.766 -28.344 1.00 87.38 189 ALA A O 1
ATOM 1538 N N . ARG A 1 190 ? 11.627 -3.620 -26.384 1.00 85.69 190 ARG A N 1
ATOM 1539 C CA . ARG A 1 190 ? 12.817 -2.764 -26.244 1.00 85.69 190 ARG A CA 1
ATOM 1540 C C . ARG A 1 190 ? 13.978 -3.185 -27.152 1.00 85.69 190 ARG A C 1
ATOM 1542 O O . ARG A 1 190 ? 14.677 -2.320 -27.679 1.00 85.69 190 ARG A O 1
ATOM 1549 N N . PHE A 1 191 ? 14.196 -4.488 -27.336 1.00 85.94 191 PHE A N 1
ATOM 1550 C CA . PHE A 1 191 ? 15.334 -5.042 -28.089 1.00 85.94 191 PHE A CA 1
ATOM 1551 C C . PHE A 1 191 ? 14.977 -5.511 -29.513 1.00 85.94 191 PHE A C 1
ATOM 1553 O O . PHE A 1 191 ? 15.867 -5.780 -30.319 1.00 85.94 191 PHE A O 1
ATOM 1560 N N . GLY A 1 192 ? 13.690 -5.576 -29.850 1.00 84.88 192 GLY A N 1
ATOM 1561 C CA . GLY A 1 192 ? 13.147 -5.836 -31.185 1.00 84.88 192 GLY A CA 1
ATOM 1562 C C . GLY A 1 192 ? 12.852 -7.304 -31.516 1.00 84.88 192 GLY A C 1
ATOM 1563 O O . GLY A 1 192 ? 12.059 -7.555 -32.423 1.00 84.88 192 GLY A O 1
ATOM 1564 N N . SER A 1 193 ? 13.468 -8.277 -30.833 1.00 81.81 193 SER A N 1
ATOM 1565 C CA . SER A 1 193 ? 13.148 -9.706 -30.994 1.00 81.81 193 SER A CA 1
ATOM 1566 C C . SER A 1 193 ? 13.612 -10.563 -29.801 1.00 81.81 193 SER A C 1
ATOM 1568 O O . SER A 1 193 ? 14.534 -10.153 -29.086 1.00 81.81 193 SER A O 1
ATOM 1570 N N . PRO A 1 194 ? 13.063 -11.782 -29.621 1.00 79.69 194 PRO A N 1
ATOM 1571 C CA . PRO A 1 194 ? 13.515 -12.723 -28.589 1.00 79.69 194 PRO A CA 1
ATOM 1572 C C . PRO A 1 194 ? 15.008 -13.088 -28.699 1.00 79.69 194 PRO A C 1
ATOM 1574 O O . PRO A 1 194 ? 15.703 -13.279 -27.699 1.00 79.69 194 PRO A O 1
ATOM 1577 N N . GLU A 1 195 ? 15.542 -13.197 -29.918 1.00 79.38 195 GLU A N 1
ATOM 1578 C CA . GLU A 1 195 ? 16.962 -13.478 -30.159 1.00 79.38 195 GLU A CA 1
ATOM 1579 C C . GLU A 1 195 ? 17.844 -12.287 -29.783 1.00 79.38 195 GLU A C 1
ATOM 1581 O O . GLU A 1 195 ? 18.922 -12.477 -29.217 1.00 79.38 195 GLU A O 1
ATOM 1586 N N . ALA A 1 196 ? 17.383 -11.067 -30.073 1.00 77.00 196 ALA A N 1
ATOM 1587 C CA . ALA A 1 196 ? 18.076 -9.843 -29.692 1.00 77.00 196 ALA A CA 1
ATOM 1588 C C . ALA A 1 196 ? 18.109 -9.671 -28.168 1.00 77.00 196 ALA A C 1
ATOM 1590 O O . ALA A 1 196 ? 19.145 -9.278 -27.636 1.00 77.00 196 ALA A O 1
ATOM 1591 N N . VAL A 1 197 ? 17.035 -10.055 -27.467 1.00 80.31 197 VAL A N 1
ATOM 1592 C CA . VAL A 1 197 ? 17.001 -10.118 -25.999 1.00 80.31 197 VAL A CA 1
ATOM 1593 C C . VAL A 1 197 ? 18.111 -11.038 -25.483 1.00 80.31 197 VAL A C 1
ATOM 1595 O O . VAL A 1 197 ? 18.989 -10.585 -24.759 1.00 80.31 197 VAL A O 1
ATOM 1598 N N . LYS A 1 198 ? 18.183 -12.294 -25.946 1.00 77.19 198 LYS A N 1
ATOM 1599 C CA . LYS A 1 198 ? 19.191 -13.272 -25.474 1.00 77.19 198 LYS A CA 1
ATOM 1600 C C . LYS A 1 198 ? 20.646 -12.814 -25.624 1.00 77.19 198 LYS A C 1
ATOM 1602 O O . LYS A 1 198 ? 21.500 -13.258 -24.860 1.00 77.19 198 LYS A O 1
ATOM 1607 N N . VAL A 1 199 ? 20.941 -11.993 -26.630 1.00 76.12 199 VAL A N 1
ATOM 1608 C CA . VAL A 1 199 ? 22.303 -11.515 -26.925 1.00 76.12 199 VAL A CA 1
ATOM 1609 C C . VAL A 1 199 ? 22.580 -10.145 -26.300 1.00 76.12 199 VAL A C 1
ATOM 1611 O O . VAL A 1 199 ? 23.727 -9.855 -25.963 1.00 76.12 199 VAL A O 1
ATOM 1614 N N . GLY A 1 200 ? 21.554 -9.302 -26.180 1.00 75.88 200 GLY A N 1
ATOM 1615 C CA . GLY A 1 200 ? 21.680 -7.883 -25.857 1.00 75.88 200 GLY A CA 1
ATOM 1616 C C . GLY A 1 200 ? 21.291 -7.489 -24.435 1.00 75.88 200 GLY A C 1
ATOM 1617 O O . GLY A 1 200 ? 21.719 -6.421 -24.007 1.00 75.88 200 GLY A O 1
ATOM 1618 N N . THR A 1 201 ? 20.526 -8.308 -23.703 1.00 83.25 201 THR A N 1
ATOM 1619 C CA . THR A 1 201 ? 20.133 -7.986 -22.319 1.00 83.25 201 THR A CA 1
ATOM 1620 C C . THR A 1 201 ? 21.213 -8.334 -21.310 1.00 83.25 201 THR A C 1
ATOM 1622 O O . THR A 1 201 ? 21.820 -9.407 -21.387 1.00 83.25 201 THR A O 1
ATOM 1625 N N . CYS A 1 202 ? 21.384 -7.479 -20.306 1.00 86.00 202 CYS A N 1
ATOM 1626 C CA . CYS A 1 202 ? 22.111 -7.807 -19.081 1.00 86.00 202 CYS A CA 1
ATOM 1627 C C . CYS A 1 202 ? 21.148 -8.092 -17.914 1.00 86.00 202 CYS A C 1
ATOM 1629 O O . CYS A 1 202 ? 19.930 -8.007 -18.060 1.00 86.00 202 CYS A O 1
ATOM 1631 N N . GLU A 1 203 ? 21.687 -8.454 -16.743 1.00 87.31 203 GLU A N 1
ATOM 1632 C CA . GLU A 1 203 ? 20.868 -8.655 -15.537 1.00 87.31 203 GLU A CA 1
ATOM 1633 C C . GLU A 1 203 ? 20.078 -7.390 -15.167 1.00 87.31 203 GLU A C 1
ATOM 1635 O O . GLU A 1 203 ? 18.913 -7.508 -14.796 1.00 87.31 203 GLU A O 1
ATOM 1640 N N . ASP A 1 204 ? 20.665 -6.202 -15.347 1.00 89.06 204 ASP A N 1
ATOM 1641 C CA . ASP A 1 204 ? 20.025 -4.926 -15.006 1.00 89.06 204 ASP A CA 1
ATOM 1642 C C . ASP A 1 204 ? 18.754 -4.676 -15.839 1.00 89.06 204 ASP A C 1
ATOM 1644 O O . ASP A 1 204 ? 17.757 -4.201 -15.300 1.00 89.06 204 ASP A O 1
ATOM 1648 N N . ASP A 1 205 ? 18.735 -5.069 -17.121 1.00 90.44 205 ASP A N 1
ATOM 1649 C CA . ASP A 1 205 ? 17.542 -4.931 -17.969 1.00 90.44 205 ASP A CA 1
ATOM 1650 C C . ASP A 1 205 ? 16.376 -5.793 -17.455 1.00 90.44 205 ASP A C 1
ATOM 1652 O O . ASP A 1 205 ? 15.226 -5.349 -17.448 1.00 90.44 205 ASP A O 1
ATOM 1656 N N . TYR A 1 206 ? 16.667 -7.013 -16.986 1.00 91.38 206 TYR A N 1
ATOM 1657 C CA . TYR A 1 206 ? 15.662 -7.867 -16.349 1.00 91.38 206 TYR A CA 1
ATOM 1658 C C . TYR A 1 206 ? 15.221 -7.304 -15.002 1.00 91.38 206 TYR A C 1
ATOM 1660 O O . TYR A 1 206 ? 14.029 -7.334 -14.700 1.00 91.38 206 TYR A O 1
ATOM 1668 N N . GLU A 1 207 ? 16.152 -6.801 -14.185 1.00 92.94 207 GLU A N 1
ATOM 1669 C CA . GLU A 1 207 ? 15.804 -6.183 -12.907 1.00 92.94 207 GLU A CA 1
ATOM 1670 C C . GLU A 1 207 ? 14.851 -5.000 -13.114 1.00 92.94 207 GLU A C 1
ATOM 1672 O O . GLU A 1 207 ? 13.863 -4.882 -12.386 1.00 92.94 207 GLU A O 1
ATOM 1677 N N . ASP A 1 208 ? 15.118 -4.146 -14.103 1.00 91.50 208 ASP A N 1
ATOM 1678 C CA . ASP A 1 208 ? 14.271 -3.006 -14.454 1.00 91.50 208 ASP A CA 1
ATOM 1679 C C . ASP A 1 208 ? 12.879 -3.449 -14.913 1.00 91.50 208 ASP A C 1
ATOM 1681 O O . ASP A 1 208 ? 11.892 -3.042 -14.299 1.00 91.50 208 ASP A O 1
ATOM 1685 N N . ALA A 1 209 ? 12.786 -4.373 -15.873 1.00 92.31 209 ALA A N 1
ATOM 1686 C CA . ALA A 1 209 ? 11.497 -4.886 -16.342 1.00 92.31 209 ALA A CA 1
ATOM 1687 C C . ALA A 1 209 ? 10.693 -5.583 -15.223 1.00 92.31 209 ALA A C 1
ATOM 1689 O O . ALA A 1 209 ? 9.473 -5.436 -15.129 1.00 92.31 209 ALA A O 1
ATOM 1690 N N . ILE A 1 210 ? 11.366 -6.308 -14.319 1.00 94.75 210 ILE A N 1
ATOM 1691 C CA . ILE A 1 210 ? 10.724 -6.916 -13.146 1.00 94.75 210 ILE A CA 1
ATOM 1692 C C . ILE A 1 210 ? 10.193 -5.845 -12.194 1.00 94.75 210 ILE A C 1
ATOM 1694 O O . ILE A 1 210 ? 9.104 -6.025 -11.655 1.00 94.75 210 ILE A O 1
ATOM 1698 N N . LYS A 1 211 ? 10.936 -4.758 -11.946 1.00 94.50 211 LYS A N 1
ATOM 1699 C CA . LYS A 1 211 ? 10.470 -3.657 -11.085 1.00 94.50 211 LYS A CA 1
ATOM 1700 C C . LYS A 1 211 ? 9.252 -2.969 -11.694 1.00 94.50 211 LYS A C 1
ATOM 1702 O O . LYS A 1 211 ? 8.288 -2.755 -10.960 1.00 94.50 211 LYS A O 1
ATOM 1707 N N . ASP A 1 212 ? 9.285 -2.682 -12.995 1.00 90.62 212 ASP A N 1
ATOM 1708 C CA . ASP A 1 212 ? 8.167 -2.072 -13.725 1.00 90.62 212 ASP A CA 1
ATOM 1709 C C . ASP A 1 212 ? 6.900 -2.929 -13.583 1.00 90.62 212 ASP A C 1
ATOM 1711 O O . ASP A 1 212 ? 5.839 -2.420 -13.231 1.00 90.62 212 ASP A O 1
ATOM 1715 N N . MET A 1 213 ? 7.029 -4.249 -13.759 1.00 91.31 213 MET A N 1
ATOM 1716 C CA . MET A 1 213 ? 5.907 -5.183 -13.632 1.00 91.31 213 MET A CA 1
ATOM 1717 C C . MET A 1 213 ? 5.456 -5.405 -12.180 1.00 91.31 213 MET A C 1
ATOM 1719 O O . MET A 1 213 ? 4.274 -5.603 -11.899 1.00 91.31 213 MET A O 1
ATOM 1723 N N . ALA A 1 214 ? 6.395 -5.412 -11.232 1.00 92.12 214 ALA A N 1
ATOM 1724 C CA . ALA A 1 214 ? 6.097 -5.674 -9.828 1.00 92.12 214 ALA A CA 1
ATOM 1725 C C . ALA A 1 214 ? 5.400 -4.497 -9.142 1.00 92.12 214 ALA A C 1
ATOM 1727 O O . ALA A 1 214 ? 4.650 -4.727 -8.191 1.00 92.12 214 ALA A O 1
ATOM 1728 N N . ALA A 1 215 ? 5.655 -3.258 -9.573 1.00 89.50 215 ALA A N 1
ATOM 1729 C CA . ALA A 1 215 ? 4.998 -2.088 -9.014 1.00 89.50 215 ALA A CA 1
ATOM 1730 C C . ALA A 1 215 ? 3.492 -2.130 -9.307 1.00 89.50 215 ALA A C 1
ATOM 1732 O O . ALA A 1 215 ? 3.034 -1.955 -10.432 1.00 89.50 215 ALA A O 1
ATOM 1733 N N . SER A 1 216 ? 2.706 -2.339 -8.254 1.00 71.62 216 SER A N 1
ATOM 1734 C CA . SER A 1 216 ? 1.270 -2.095 -8.286 1.00 71.62 216 SER A CA 1
ATOM 1735 C C . SER A 1 216 ? 1.050 -0.599 -8.519 1.00 71.62 216 SER A C 1
ATOM 1737 O O . SER A 1 216 ? 1.751 0.228 -7.933 1.00 71.62 216 SER A O 1
ATOM 1739 N N . GLY A 1 217 ? 0.083 -0.227 -9.359 1.00 69.19 217 GLY A N 1
ATOM 1740 C CA . GLY A 1 217 ? -0.258 1.174 -9.654 1.00 69.19 217 GLY A CA 1
ATOM 1741 C C . GLY A 1 217 ? -0.847 1.960 -8.469 1.00 69.19 217 GLY A C 1
ATOM 1742 O O . GLY A 1 217 ? -1.598 2.906 -8.685 1.00 69.19 217 GLY A O 1
ATOM 1743 N N . GLN A 1 218 ? -0.559 1.540 -7.232 1.00 78.12 218 GLN A N 1
ATOM 1744 C CA . GLN A 1 218 ? -1.031 2.102 -5.973 1.00 78.12 218 GLN A CA 1
ATOM 1745 C C . GLN A 1 218 ? 0.120 2.713 -5.180 1.00 78.12 218 GLN A C 1
ATOM 1747 O O . GLN A 1 218 ? 0.806 2.064 -4.373 1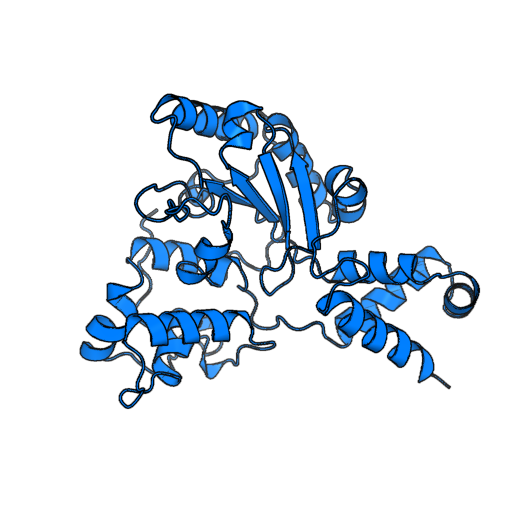.00 78.12 218 GLN A O 1
ATOM 1752 N N . PHE A 1 219 ? 0.303 4.005 -5.380 1.00 86.56 219 PHE A N 1
ATOM 1753 C CA . PHE A 1 219 ? 1.401 4.743 -4.787 1.00 86.56 219 PHE A CA 1
ATOM 1754 C C . PHE A 1 219 ? 1.010 5.279 -3.407 1.00 86.56 219 PHE A C 1
ATOM 1756 O O . PHE A 1 219 ? -0.152 5.578 -3.125 1.00 86.56 219 PHE A O 1
ATOM 1763 N N . LEU A 1 220 ? 1.998 5.384 -2.524 1.00 91.62 220 LEU A N 1
ATOM 1764 C CA . LEU A 1 220 ? 1.816 5.928 -1.182 1.00 91.62 220 LEU A CA 1
ATOM 1765 C C . LEU A 1 220 ? 2.750 7.119 -1.002 1.00 91.62 220 LEU A C 1
ATOM 1767 O O . LEU A 1 220 ? 3.961 6.974 -1.158 1.00 91.62 220 LEU A O 1
ATOM 1771 N N . VAL A 1 221 ? 2.184 8.271 -0.662 1.00 93.00 221 VAL A N 1
ATOM 1772 C CA . VAL A 1 221 ? 2.914 9.477 -0.279 1.00 93.00 221 VAL A CA 1
ATOM 1773 C C . VAL A 1 221 ? 2.970 9.516 1.244 1.00 93.00 221 VAL A C 1
ATOM 1775 O O . VAL A 1 221 ? 1.940 9.621 1.909 1.00 93.00 221 VAL A O 1
ATOM 1778 N N . VAL A 1 222 ? 4.167 9.392 1.810 1.00 93.25 222 VAL A N 1
ATOM 1779 C CA . VAL A 1 222 ? 4.389 9.450 3.257 1.00 93.25 222 VAL A CA 1
ATOM 1780 C C . VAL A 1 222 ? 4.814 10.863 3.640 1.00 93.25 222 VAL A C 1
ATOM 1782 O O . VAL A 1 222 ? 5.806 11.390 3.140 1.00 93.25 222 VAL A O 1
ATOM 1785 N N . LEU A 1 223 ? 4.044 11.460 4.545 1.00 92.44 223 LEU A N 1
ATOM 1786 C CA . LEU A 1 223 ? 4.268 12.776 5.127 1.00 92.44 223 LEU A CA 1
ATOM 1787 C C . LEU A 1 223 ? 4.901 12.576 6.505 1.00 92.44 223 LEU A C 1
ATOM 1789 O O . LEU A 1 223 ? 4.226 12.595 7.545 1.00 92.44 223 LEU A O 1
ATOM 1793 N N . ASP A 1 224 ? 6.196 12.277 6.482 1.00 88.75 224 ASP A N 1
ATOM 1794 C CA . ASP A 1 224 ? 7.002 12.121 7.684 1.00 88.75 224 ASP A CA 1
ATOM 1795 C C . ASP A 1 224 ? 7.553 13.473 8.156 1.00 88.75 224 ASP A C 1
ATOM 1797 O O . ASP A 1 224 ? 7.192 14.543 7.665 1.00 88.75 224 ASP A O 1
ATOM 1801 N N . ARG A 1 225 ? 8.411 13.437 9.174 1.00 87.12 225 ARG A N 1
ATOM 1802 C CA . ARG A 1 225 ? 9.020 14.644 9.726 1.00 87.12 225 ARG A CA 1
ATOM 1803 C C . ARG A 1 225 ? 9.798 15.436 8.672 1.00 87.12 225 ARG A C 1
ATOM 1805 O O . ARG A 1 225 ? 9.720 16.661 8.682 1.00 87.12 225 ARG A O 1
ATOM 1812 N N . LEU A 1 226 ? 10.522 14.751 7.783 1.00 88.38 226 LEU A N 1
ATOM 1813 C CA . LEU A 1 226 ? 11.331 15.409 6.763 1.00 88.38 226 LEU A CA 1
ATOM 1814 C C . LEU A 1 226 ? 10.429 16.177 5.798 1.00 88.38 226 LEU A C 1
ATOM 1816 O O . LEU A 1 226 ? 10.717 17.334 5.520 1.00 88.38 226 LEU A O 1
ATOM 1820 N N . ALA A 1 227 ? 9.291 15.596 5.407 1.00 91.12 227 ALA A N 1
ATOM 1821 C CA . ALA A 1 227 ? 8.3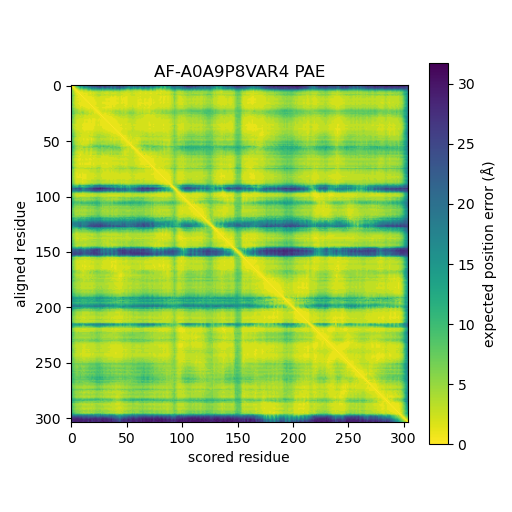24 16.260 4.534 1.00 91.12 227 ALA A CA 1
ATOM 1822 C C . ALA A 1 227 ? 7.863 17.623 5.078 1.00 91.12 227 ALA A C 1
ATOM 1824 O O . ALA A 1 227 ? 7.816 18.602 4.338 1.00 91.12 227 ALA A O 1
ATOM 1825 N N . PHE A 1 228 ? 7.577 17.730 6.379 1.00 90.00 228 PHE A N 1
ATOM 1826 C CA . PHE A 1 228 ? 7.170 19.005 6.989 1.00 90.00 228 PHE A CA 1
ATOM 1827 C C . PHE A 1 228 ? 8.331 19.984 7.233 1.00 90.00 228 PHE A C 1
ATOM 1829 O O . PHE A 1 228 ? 8.099 21.194 7.323 1.00 90.00 228 PHE A O 1
ATOM 1836 N N . GLU A 1 229 ? 9.565 19.484 7.343 1.00 89.81 229 GLU A N 1
ATOM 1837 C CA . GLU A 1 229 ? 10.773 20.299 7.518 1.00 89.81 229 GLU A CA 1
ATOM 1838 C C . GLU A 1 229 ? 11.313 20.851 6.187 1.00 89.81 229 GLU A C 1
ATOM 1840 O O . GLU A 1 229 ? 11.805 21.980 6.161 1.00 89.81 229 GLU A O 1
ATOM 1845 N N . THR A 1 230 ? 11.230 20.083 5.096 1.00 90.06 230 THR A N 1
ATOM 1846 C CA . THR A 1 230 ? 11.841 20.426 3.799 1.00 90.06 230 THR A CA 1
ATOM 1847 C C . THR A 1 230 ? 10.836 20.738 2.696 1.00 90.06 230 THR A C 1
ATOM 1849 O O . THR A 1 230 ? 11.215 21.382 1.724 1.00 90.06 230 THR A O 1
ATOM 1852 N N . GLY A 1 231 ? 9.581 20.299 2.830 1.00 89.00 231 GLY A N 1
ATOM 1853 C CA . GLY A 1 231 ? 8.587 20.324 1.751 1.00 89.00 231 GLY A CA 1
ATOM 1854 C C . GLY A 1 231 ? 8.706 19.155 0.765 1.00 89.00 231 GLY A C 1
ATOM 1855 O O . GLY A 1 231 ? 7.874 19.033 -0.128 1.00 89.00 231 GLY A O 1
ATOM 1856 N N . GLU A 1 232 ? 9.700 18.277 0.932 1.00 92.06 232 GLU A N 1
ATOM 1857 C CA . GLU A 1 232 ? 9.919 17.114 0.066 1.00 92.06 232 GLU A CA 1
ATOM 1858 C C . GLU A 1 232 ? 9.177 15.893 0.623 1.00 92.06 232 GLU A C 1
ATOM 1860 O O . GLU A 1 232 ? 9.549 15.315 1.647 1.00 92.06 232 GLU A O 1
ATOM 1865 N N . LEU A 1 233 ? 8.102 15.496 -0.052 1.00 92.75 233 LEU A N 1
ATOM 1866 C CA . LEU A 1 233 ? 7.255 14.375 0.340 1.00 92.75 233 LEU A CA 1
ATOM 1867 C C . LEU A 1 233 ? 7.891 13.059 -0.112 1.00 92.75 233 LEU A C 1
ATOM 1869 O O . LEU A 1 233 ? 8.524 12.990 -1.163 1.00 92.75 233 LEU A O 1
ATOM 1873 N N . ARG A 1 234 ? 7.692 11.969 0.634 1.00 93.81 234 ARG A N 1
ATOM 1874 C CA . ARG A 1 234 ? 8.256 10.665 0.258 1.00 93.81 234 ARG A CA 1
ATOM 1875 C C . ARG A 1 234 ? 7.269 9.861 -0.582 1.00 93.81 234 ARG A C 1
ATOM 1877 O O . ARG A 1 234 ? 6.267 9.381 -0.057 1.00 93.81 234 ARG A O 1
ATOM 1884 N N . LEU A 1 235 ? 7.580 9.644 -1.856 1.00 94.06 235 LEU A N 1
ATOM 1885 C CA . LEU A 1 235 ? 6.788 8.829 -2.776 1.00 94.06 235 LEU A CA 1
ATOM 1886 C C . LEU A 1 235 ? 7.274 7.377 -2.795 1.00 94.06 235 LEU A C 1
ATOM 1888 O O . LEU A 1 235 ? 8.456 7.095 -3.000 1.00 94.06 235 LEU A O 1
ATOM 1892 N N . LEU A 1 236 ? 6.342 6.440 -2.618 1.00 94.00 236 LEU A N 1
ATOM 1893 C CA . LEU A 1 236 ? 6.613 5.008 -2.585 1.00 94.00 236 LEU A CA 1
ATOM 1894 C C . LEU A 1 236 ? 5.895 4.268 -3.713 1.00 94.00 236 LEU A C 1
ATOM 1896 O O . LEU A 1 236 ? 4.663 4.220 -3.767 1.00 94.00 236 LEU A O 1
ATOM 1900 N N . PHE A 1 237 ? 6.686 3.580 -4.531 1.00 93.38 237 PHE A N 1
ATOM 1901 C CA . PHE A 1 237 ? 6.231 2.592 -5.500 1.00 93.38 237 PHE A CA 1
ATOM 1902 C C . PHE A 1 237 ? 6.254 1.216 -4.846 1.00 93.38 237 PHE A C 1
ATOM 1904 O O . PHE A 1 237 ? 7.293 0.784 -4.335 1.00 93.38 237 PHE A O 1
ATOM 1911 N N . ARG A 1 238 ? 5.115 0.523 -4.818 1.00 93.12 238 ARG A N 1
ATOM 1912 C CA . ARG A 1 238 ? 4.937 -0.677 -3.992 1.00 93.12 238 ARG A CA 1
ATOM 1913 C C . ARG A 1 238 ? 4.435 -1.852 -4.810 1.00 93.12 238 ARG A C 1
ATOM 1915 O O . ARG A 1 238 ? 3.693 -1.655 -5.762 1.00 93.12 238 ARG A O 1
ATOM 1922 N N . ASP A 1 239 ? 4.812 -3.064 -4.425 1.00 92.88 239 ASP A N 1
ATOM 1923 C CA . ASP A 1 239 ? 4.237 -4.280 -5.000 1.00 92.88 239 ASP A CA 1
ATOM 1924 C C . ASP A 1 239 ? 2.848 -4.592 -4.428 1.00 92.88 239 ASP A C 1
ATOM 1926 O O . ASP A 1 239 ? 2.399 -3.952 -3.477 1.00 92.88 239 ASP A O 1
ATOM 1930 N N . ARG A 1 240 ? 2.180 -5.617 -4.974 1.00 91.69 240 ARG A N 1
ATOM 1931 C CA . ARG A 1 240 ? 0.833 -6.064 -4.554 1.00 91.69 240 ARG A CA 1
ATOM 1932 C C . ARG A 1 240 ? 0.762 -6.604 -3.108 1.00 91.69 240 ARG A C 1
ATOM 1934 O O . ARG A 1 240 ? -0.292 -7.066 -2.673 1.00 91.69 240 ARG A O 1
ATOM 1941 N N . LYS A 1 241 ? 1.882 -6.597 -2.372 1.00 92.69 241 LYS A N 1
ATOM 1942 C CA . LYS A 1 241 ? 1.991 -6.938 -0.942 1.00 92.69 241 LYS A CA 1
ATOM 1943 C C . LYS A 1 241 ? 2.522 -5.771 -0.100 1.00 92.69 241 LYS A C 1
ATOM 1945 O O . LYS A 1 241 ? 2.877 -5.960 1.066 1.00 92.69 241 LYS A O 1
ATOM 1950 N N . GLY A 1 242 ? 2.617 -4.577 -0.680 1.00 92.06 242 GLY A N 1
ATOM 1951 C CA . GLY A 1 242 ? 3.018 -3.355 -0.001 1.00 92.06 242 GLY A CA 1
ATOM 1952 C C . GLY A 1 242 ? 4.523 -3.225 0.230 1.00 92.06 242 GLY A C 1
ATOM 1953 O O . GLY A 1 242 ? 4.935 -2.327 0.975 1.00 92.06 242 GLY A O 1
ATOM 1954 N N . HIS A 1 243 ? 5.363 -4.082 -0.366 1.00 94.00 243 HIS A N 1
ATOM 1955 C CA . HIS A 1 243 ? 6.813 -3.901 -0.306 1.00 94.00 243 HIS A CA 1
ATOM 1956 C C . HIS A 1 243 ? 7.249 -2.785 -1.251 1.00 94.00 243 HIS A C 1
ATOM 1958 O O . HIS A 1 243 ? 6.805 -2.721 -2.389 1.00 94.00 243 HIS A O 1
ATOM 1964 N N . VAL A 1 244 ? 8.190 -1.956 -0.802 1.00 94.62 244 VAL A N 1
ATOM 1965 C CA . VAL A 1 244 ? 8.772 -0.892 -1.630 1.00 94.62 244 VAL A CA 1
ATOM 1966 C C . VAL A 1 244 ? 9.603 -1.502 -2.761 1.00 94.62 244 VAL A C 1
ATOM 1968 O O . VAL A 1 244 ? 10.592 -2.195 -2.495 1.00 94.62 244 VAL A O 1
ATOM 1971 N N . VAL A 1 245 ? 9.198 -1.213 -3.995 1.00 95.50 245 VAL A N 1
ATOM 1972 C CA . VAL A 1 245 ? 9.917 -1.509 -5.240 1.00 95.50 245 VAL A CA 1
ATOM 1973 C C . VAL A 1 245 ? 10.893 -0.374 -5.533 1.00 95.50 245 VAL A C 1
ATOM 1975 O O . VAL A 1 245 ? 12.095 -0.619 -5.653 1.00 95.50 245 VAL A O 1
ATOM 1978 N N . LYS A 1 246 ? 10.394 0.868 -5.546 1.00 95.38 246 LYS A N 1
ATOM 1979 C CA . LYS A 1 246 ? 11.184 2.098 -5.685 1.00 95.38 246 LYS A CA 1
ATOM 1980 C C . LYS A 1 246 ? 10.669 3.190 -4.744 1.00 95.38 246 LYS A C 1
ATOM 1982 O O . LYS A 1 246 ? 9.514 3.148 -4.323 1.00 95.38 246 LYS A O 1
ATOM 1987 N N . GLU A 1 247 ? 11.516 4.154 -4.412 1.00 95.19 247 GLU A N 1
ATOM 1988 C CA . GLU A 1 247 ? 11.141 5.338 -3.632 1.00 95.19 247 GLU A CA 1
ATOM 1989 C C . GLU A 1 247 ? 11.954 6.575 -4.023 1.00 95.19 247 GLU A C 1
ATOM 1991 O O . GLU A 1 247 ? 13.130 6.468 -4.380 1.00 95.19 247 GLU A O 1
ATOM 1996 N N . CYS A 1 248 ? 11.335 7.747 -3.933 1.00 94.94 248 CYS A N 1
ATOM 1997 C CA . CYS A 1 248 ? 11.977 9.040 -4.160 1.00 94.94 248 CYS A CA 1
ATOM 1998 C C . CYS A 1 248 ? 11.309 10.141 -3.331 1.00 94.94 248 CYS A C 1
ATOM 2000 O O . CYS A 1 248 ? 10.273 9.914 -2.701 1.00 94.94 248 CYS A O 1
ATOM 2002 N N . GLY A 1 249 ? 11.915 11.325 -3.339 1.00 94.62 249 GLY A N 1
ATOM 2003 C CA . GLY A 1 249 ? 11.234 12.556 -2.960 1.00 94.62 249 GLY A CA 1
ATOM 2004 C C . GLY A 1 249 ? 10.348 13.073 -4.094 1.00 94.62 249 GLY A C 1
ATOM 2005 O O . GLY A 1 249 ? 10.560 12.729 -5.261 1.00 94.62 249 GLY A O 1
ATOM 2006 N N . ILE A 1 250 ? 9.342 13.862 -3.737 1.00 92.50 250 ILE A N 1
ATOM 2007 C CA . ILE A 1 250 ? 8.496 14.623 -4.655 1.00 92.50 250 ILE A CA 1
ATOM 2008 C C . ILE A 1 250 ? 8.077 15.928 -3.975 1.00 92.50 250 ILE A C 1
ATOM 2010 O O . ILE A 1 250 ? 7.767 15.931 -2.783 1.00 92.50 250 ILE A O 1
ATOM 2014 N N . GLU A 1 251 ? 8.070 17.033 -4.713 1.00 91.31 251 GLU A N 1
ATOM 2015 C CA . GLU A 1 251 ? 7.554 18.306 -4.203 1.00 91.31 251 GLU A CA 1
ATOM 2016 C C . GLU A 1 251 ? 6.017 18.297 -4.196 1.00 91.31 251 GLU A C 1
ATOM 2018 O O . GLU A 1 251 ? 5.372 17.605 -4.989 1.00 91.31 251 GLU A O 1
ATOM 2023 N N . ALA A 1 252 ? 5.390 19.048 -3.291 1.00 85.25 252 ALA A N 1
ATOM 2024 C CA . ALA A 1 252 ? 3.931 19.061 -3.201 1.00 85.25 252 ALA A CA 1
ATOM 2025 C C . ALA A 1 252 ? 3.284 19.572 -4.499 1.00 85.25 252 ALA A C 1
ATOM 2027 O O . ALA A 1 252 ? 2.239 19.075 -4.909 1.00 85.25 252 ALA A O 1
ATOM 2028 N N . GLU A 1 253 ? 3.925 20.521 -5.170 1.00 84.88 253 GLU A N 1
ATOM 2029 C CA . GLU A 1 253 ? 3.485 21.134 -6.418 1.00 84.88 253 GLU A CA 1
ATOM 2030 C C . GLU A 1 253 ? 3.536 20.163 -7.612 1.00 84.88 253 GLU A C 1
ATOM 2032 O O . GLU A 1 253 ? 2.818 20.342 -8.595 1.00 84.88 253 GLU A O 1
ATOM 2037 N N . GLU A 1 254 ? 4.351 19.110 -7.516 1.00 87.50 254 GLU A N 1
ATOM 2038 C CA . GLU A 1 254 ? 4.550 18.095 -8.555 1.00 87.50 254 GLU A CA 1
ATOM 2039 C C . GLU A 1 254 ? 3.530 16.944 -8.493 1.00 87.50 254 GLU A C 1
ATOM 2041 O O . GLU A 1 254 ? 3.404 16.163 -9.442 1.00 87.50 254 GLU A O 1
ATOM 2046 N N . LEU A 1 255 ? 2.768 16.829 -7.397 1.00 82.06 255 LEU A N 1
ATOM 2047 C CA . LEU A 1 255 ? 1.771 15.765 -7.210 1.00 82.06 255 LEU A CA 1
ATOM 2048 C C . LEU A 1 255 ? 0.733 15.741 -8.337 1.00 82.06 255 LEU A C 1
ATOM 2050 O O . LEU A 1 255 ? 0.272 14.674 -8.742 1.00 82.06 255 LEU A O 1
ATOM 2054 N N . GLY A 1 256 ? 0.395 16.911 -8.866 1.00 79.12 256 GLY A N 1
ATOM 2055 C CA . GLY A 1 256 ? -0.487 17.048 -10.006 1.00 79.12 256 GLY A CA 1
ATOM 2056 C C . GLY A 1 256 ? 0.042 16.416 -11.297 1.00 79.12 256 GLY A C 1
ATOM 2057 O O . GLY A 1 256 ? -0.678 15.713 -12.006 1.00 79.12 256 GLY A O 1
ATOM 2058 N N . GLU A 1 257 ? 1.321 16.620 -11.606 1.00 83.50 257 GLU A N 1
ATOM 2059 C CA . GLU A 1 257 ? 1.941 16.019 -12.787 1.00 83.50 257 GLU A CA 1
ATOM 2060 C C . GLU A 1 257 ? 2.054 14.493 -12.630 1.00 83.50 257 GLU A C 1
ATOM 2062 O O . GLU A 1 257 ? 1.807 13.748 -13.583 1.00 83.50 257 GLU A O 1
ATOM 2067 N N . LEU A 1 258 ? 2.317 14.012 -11.413 1.00 83.12 258 LEU A N 1
ATOM 2068 C CA . LEU A 1 258 ? 2.326 12.585 -11.090 1.00 83.12 258 LEU A CA 1
ATOM 2069 C C . LEU A 1 258 ? 0.983 11.899 -11.430 1.00 83.12 258 LEU A C 1
ATOM 2071 O O . LEU A 1 258 ? 0.981 10.778 -11.948 1.00 83.12 258 LEU A O 1
ATOM 2075 N N . VAL A 1 259 ? -0.156 12.570 -11.210 1.00 78.25 259 VAL A N 1
ATOM 2076 C CA . VAL A 1 259 ? -1.488 12.064 -11.602 1.00 78.25 259 VAL A CA 1
ATOM 2077 C C . VAL A 1 259 ? -1.598 11.891 -13.119 1.00 78.25 259 VAL A C 1
ATOM 2079 O O . VAL A 1 259 ? -2.080 10.851 -13.571 1.00 78.25 259 VAL A O 1
ATOM 2082 N N . ASN A 1 260 ? -1.074 12.826 -13.914 1.00 79.81 260 ASN A N 1
ATOM 2083 C CA . ASN A 1 260 ? -1.111 12.731 -15.378 1.00 79.81 260 ASN A CA 1
ATOM 2084 C C . ASN A 1 260 ? -0.339 11.510 -15.903 1.00 79.81 260 ASN A C 1
ATOM 2086 O O . ASN A 1 260 ? -0.827 10.799 -16.784 1.00 79.81 260 ASN A O 1
ATOM 2090 N N . TYR A 1 261 ? 0.840 11.212 -15.346 1.00 84.00 261 TYR A N 1
ATOM 2091 C CA . TYR A 1 261 ? 1.594 10.006 -15.720 1.00 84.00 261 TYR A CA 1
ATOM 2092 C C . TYR A 1 261 ? 0.845 8.715 -15.362 1.00 84.00 261 TYR A C 1
ATOM 2094 O O . TYR A 1 261 ? 0.952 7.716 -16.080 1.00 84.00 261 TYR A O 1
ATOM 2102 N N . CYS A 1 262 ? 0.048 8.723 -14.289 1.00 78.31 262 CYS A N 1
ATOM 2103 C CA . CYS A 1 262 ? -0.867 7.619 -14.001 1.00 78.31 262 CYS A CA 1
ATOM 2104 C C . CYS A 1 262 ? -1.964 7.508 -15.059 1.00 78.31 262 CYS A C 1
ATOM 2106 O O . CYS A 1 262 ? -2.181 6.422 -15.587 1.00 78.31 262 CYS A O 1
ATOM 2108 N N . GLU A 1 263 ? -2.643 8.612 -15.381 1.00 75.94 263 GLU A N 1
ATOM 2109 C CA . GLU A 1 263 ? -3.705 8.675 -16.402 1.00 75.94 263 GLU A CA 1
ATOM 2110 C C . GLU A 1 263 ? -3.258 8.163 -17.765 1.00 75.94 263 GLU A C 1
ATOM 2112 O O . GLU A 1 263 ? -3.958 7.372 -18.401 1.00 75.94 263 GLU A O 1
ATOM 2117 N N . LEU A 1 264 ? -2.041 8.515 -18.162 1.00 80.19 264 LEU A N 1
ATOM 2118 C CA . LEU A 1 264 ? -1.446 8.085 -19.420 1.00 80.19 264 LEU A CA 1
ATOM 2119 C C . LEU A 1 264 ? -0.808 6.691 -19.359 1.00 80.19 264 LEU A C 1
ATOM 2121 O O . LEU A 1 264 ? -0.331 6.203 -20.382 1.00 80.19 264 LEU A O 1
ATOM 2125 N N . ARG A 1 265 ? -0.807 6.034 -18.189 1.00 78.81 265 ARG A N 1
ATOM 2126 C CA . ARG A 1 265 ? -0.103 4.762 -17.935 1.00 78.81 265 ARG A CA 1
ATOM 2127 C C . ARG A 1 265 ? 1.375 4.807 -18.338 1.00 78.81 265 ARG A C 1
ATOM 2129 O O . ARG A 1 265 ? 1.949 3.792 -18.719 1.00 78.81 265 ARG A O 1
ATOM 2136 N N . SER A 1 266 ? 1.990 5.977 -18.219 1.00 83.69 266 SER A N 1
ATOM 2137 C CA . SER A 1 266 ? 3.378 6.251 -18.595 1.00 83.69 266 SER A CA 1
ATOM 2138 C C . SER A 1 266 ? 4.273 6.457 -17.373 1.00 83.69 266 SER A C 1
ATOM 2140 O O . SER A 1 266 ? 5.354 7.025 -17.482 1.00 83.69 266 SER A O 1
ATOM 2142 N N . MET A 1 267 ? 3.859 5.981 -16.191 1.00 85.44 267 MET A N 1
ATOM 2143 C CA . MET A 1 267 ? 4.617 6.164 -14.947 1.00 85.44 267 MET A CA 1
ATOM 2144 C C . MET A 1 267 ? 6.074 5.693 -15.055 1.00 85.44 267 MET A C 1
ATOM 2146 O O . MET A 1 267 ? 6.954 6.352 -14.508 1.00 85.44 267 MET A O 1
ATOM 2150 N N . GLY A 1 268 ? 6.342 4.619 -15.809 1.00 83.56 268 GLY A N 1
ATOM 2151 C CA . GLY A 1 268 ? 7.698 4.118 -16.070 1.00 83.56 268 GLY A CA 1
ATOM 2152 C C . GLY A 1 268 ? 8.619 5.110 -16.800 1.00 83.56 268 GLY A C 1
ATOM 2153 O O . GLY A 1 268 ? 9.838 4.990 -16.725 1.00 83.56 268 GLY A O 1
ATOM 2154 N N . GLU A 1 269 ? 8.053 6.118 -17.464 1.00 86.06 269 GLU A N 1
ATOM 2155 C CA . GLU A 1 269 ? 8.779 7.179 -18.173 1.00 86.06 269 GLU A CA 1
ATOM 2156 C C . GLU A 1 269 ? 8.947 8.448 -17.323 1.00 86.06 269 GLU A C 1
ATOM 2158 O O . GLU A 1 269 ? 9.668 9.366 -17.712 1.00 86.06 269 GLU A O 1
ATOM 2163 N N . SER A 1 270 ? 8.290 8.514 -16.161 1.00 90.19 270 SER A N 1
ATOM 2164 C CA . SER A 1 270 ? 8.333 9.689 -15.294 1.00 90.19 270 SER A CA 1
ATOM 2165 C C . SER A 1 270 ? 9.705 9.872 -14.644 1.00 90.19 270 SER A C 1
ATOM 2167 O O . SER A 1 270 ? 10.421 8.909 -14.342 1.00 90.19 270 SER A O 1
ATOM 2169 N N . GLN A 1 271 ? 10.052 11.126 -14.346 1.00 91.62 271 GLN A N 1
ATOM 2170 C CA . GLN A 1 271 ? 11.280 11.447 -13.618 1.00 91.62 271 GLN A CA 1
ATOM 2171 C C . GLN A 1 271 ? 11.325 10.800 -12.226 1.00 91.62 271 GLN A C 1
ATOM 2173 O O . GLN A 1 271 ? 12.387 10.336 -11.808 1.00 91.62 271 GLN A O 1
ATOM 2178 N N . TRP A 1 272 ? 10.180 10.687 -11.542 1.00 92.88 272 TRP A N 1
ATOM 2179 C CA . TRP A 1 272 ? 10.101 10.051 -10.225 1.00 92.88 272 TRP A CA 1
ATOM 2180 C C . TRP A 1 272 ? 10.352 8.554 -10.319 1.00 92.88 272 TRP A C 1
ATOM 2182 O O . TRP A 1 272 ? 11.085 8.015 -9.498 1.00 92.88 272 TRP A O 1
ATOM 2192 N N . TRP A 1 273 ? 9.830 7.870 -11.343 1.00 92.94 273 TRP A N 1
ATOM 2193 C CA . TRP A 1 273 ? 10.168 6.466 -11.544 1.00 92.94 273 TRP A CA 1
ATOM 2194 C C . TRP A 1 273 ? 11.642 6.300 -11.894 1.00 92.94 273 TRP A C 1
ATOM 2196 O O . TRP A 1 273 ? 12.344 5.560 -11.210 1.00 92.94 273 TRP A O 1
ATOM 2206 N N . LEU A 1 274 ? 12.138 6.975 -12.932 1.00 91.88 274 LEU A N 1
ATOM 2207 C CA . LEU A 1 274 ? 13.499 6.780 -13.440 1.00 91.88 274 LEU A CA 1
ATOM 2208 C C . LEU A 1 274 ? 14.570 7.184 -12.414 1.00 91.88 274 LEU A C 1
ATOM 2210 O O . LEU A 1 274 ? 15.566 6.476 -12.261 1.00 91.88 274 LEU A O 1
ATOM 2214 N N . GLY A 1 275 ? 14.337 8.271 -11.675 1.00 91.69 275 GLY A N 1
ATOM 2215 C CA . GLY A 1 275 ? 15.229 8.786 -10.637 1.00 91.69 275 GLY A CA 1
ATOM 2216 C C . GLY A 1 275 ? 15.103 8.098 -9.274 1.00 91.69 275 GLY A C 1
ATOM 2217 O O . GLY A 1 275 ? 15.967 8.300 -8.419 1.00 91.69 275 GLY A O 1
ATOM 2218 N N . ALA A 1 276 ? 14.070 7.279 -9.046 1.00 94.50 276 ALA A N 1
ATOM 2219 C CA . ALA A 1 276 ? 13.849 6.667 -7.741 1.00 94.50 276 ALA A CA 1
ATOM 2220 C C . ALA A 1 276 ? 14.895 5.612 -7.362 1.00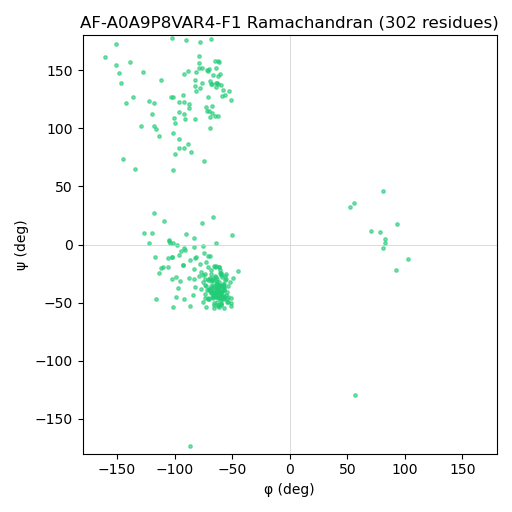 94.50 276 ALA A C 1
ATOM 2222 O O . ALA A 1 276 ? 15.293 4.744 -8.148 1.00 94.50 276 ALA A O 1
ATOM 2223 N N . GLY A 1 277 ? 15.257 5.631 -6.079 1.00 94.88 277 GLY A N 1
ATOM 2224 C CA . GLY A 1 277 ? 16.076 4.609 -5.450 1.00 94.88 277 GLY A CA 1
ATOM 2225 C C . GLY A 1 277 ? 15.342 3.272 -5.395 1.00 94.88 277 GLY A C 1
ATOM 2226 O O . GLY A 1 277 ? 14.127 3.209 -5.224 1.00 94.88 277 GLY A O 1
ATOM 2227 N N . THR A 1 278 ? 16.080 2.171 -5.532 1.00 95.25 278 THR A N 1
ATOM 2228 C CA . THR A 1 278 ? 15.490 0.826 -5.464 1.00 95.25 278 THR A CA 1
ATOM 2229 C C . THR A 1 278 ? 15.294 0.389 -4.014 1.00 95.25 278 THR A C 1
ATOM 2231 O O . THR A 1 278 ? 16.216 0.447 -3.197 1.00 95.25 278 THR A O 1
ATOM 2234 N N . GLY A 1 279 ? 14.107 -0.128 -3.700 1.00 93.94 279 GLY A N 1
ATOM 2235 C CA . GLY A 1 279 ? 13.781 -0.634 -2.375 1.00 93.94 279 GLY A CA 1
ATOM 2236 C C . GLY A 1 279 ? 14.655 -1.826 -1.968 1.00 93.94 279 GLY A C 1
ATOM 2237 O O . GLY A 1 279 ? 14.993 -2.702 -2.765 1.00 93.94 279 GLY A O 1
ATOM 2238 N N . LYS A 1 280 ? 14.988 -1.926 -0.675 1.00 93.25 280 LYS A N 1
ATOM 2239 C CA . LYS A 1 280 ? 15.937 -2.922 -0.123 1.00 93.25 280 LYS A CA 1
ATOM 2240 C C . LYS A 1 280 ? 15.653 -4.382 -0.516 1.00 93.25 280 LYS A C 1
ATOM 2242 O O . LYS A 1 280 ? 16.580 -5.187 -0.605 1.00 93.25 280 LYS A O 1
ATOM 2247 N N . ARG A 1 281 ? 14.381 -4.759 -0.699 1.00 93.38 281 ARG A N 1
ATOM 2248 C CA . ARG A 1 281 ? 13.976 -6.132 -1.072 1.00 93.38 281 ARG A CA 1
ATOM 2249 C C . ARG A 1 281 ? 14.063 -6.408 -2.576 1.00 93.38 281 ARG A C 1
ATOM 2251 O O . ARG A 1 281 ? 14.161 -7.584 -2.936 1.00 93.38 281 ARG A O 1
ATOM 2258 N N . TYR A 1 282 ? 14.060 -5.351 -3.385 1.00 94.94 282 TYR A N 1
ATOM 2259 C CA . TYR A 1 282 ? 14.151 -5.374 -4.843 1.00 94.94 282 TYR A CA 1
ATOM 2260 C C . TYR A 1 282 ? 15.545 -5.014 -5.374 1.00 94.94 282 TYR A C 1
ATOM 2262 O O . TYR A 1 282 ? 15.808 -5.221 -6.547 1.00 94.94 282 TYR A O 1
ATOM 2270 N N . GLY A 1 283 ? 16.455 -4.521 -4.528 1.00 90.81 283 GLY A N 1
ATOM 2271 C CA . GLY A 1 283 ? 17.840 -4.287 -4.940 1.00 90.81 283 GLY A CA 1
ATOM 2272 C C . GLY A 1 283 ? 18.623 -5.586 -5.211 1.00 90.81 283 GLY A C 1
ATOM 2273 O O . GLY A 1 283 ? 18.143 -6.674 -4.877 1.00 90.81 283 GLY A O 1
ATOM 2274 N N . PRO A 1 284 ? 19.889 -5.497 -5.661 1.00 82.19 284 PRO A N 1
ATOM 2275 C CA . PRO A 1 284 ? 20.669 -6.653 -6.144 1.00 82.19 284 PRO A CA 1
ATOM 2276 C C . PRO A 1 284 ? 20.881 -7.776 -5.109 1.00 82.19 284 PRO A C 1
ATOM 2278 O O . PRO A 1 284 ? 21.071 -8.955 -5.410 1.00 82.19 284 PRO A O 1
ATOM 2281 N N . LYS A 1 285 ? 20.862 -7.429 -3.814 1.00 87.69 285 LYS A N 1
ATOM 2282 C CA . LYS A 1 285 ? 20.974 -8.391 -2.696 1.00 87.69 285 LYS A CA 1
ATOM 2283 C C . LYS A 1 285 ? 19.619 -8.774 -2.091 1.00 87.69 285 LYS A C 1
ATOM 2285 O O . LYS A 1 285 ? 19.579 -9.571 -1.151 1.00 87.69 285 LYS A O 1
ATOM 2290 N N . GLY A 1 286 ? 18.537 -8.214 -2.613 1.00 92.31 286 GLY A N 1
ATOM 2291 C CA . GLY A 1 286 ? 17.172 -8.374 -2.149 1.00 92.31 286 GLY A CA 1
ATOM 2292 C C . GLY A 1 286 ? 16.645 -9.790 -2.365 1.00 92.31 286 GLY A C 1
ATOM 2293 O O . GLY A 1 286 ? 16.887 -10.425 -3.389 1.00 92.31 286 GLY A O 1
ATOM 2294 N N . ARG A 1 287 ? 15.928 -10.317 -1.367 1.00 94.12 287 ARG A N 1
ATOM 2295 C CA . ARG A 1 287 ? 15.378 -11.681 -1.433 1.00 94.12 287 ARG A CA 1
ATOM 2296 C C . ARG A 1 287 ? 14.265 -11.817 -2.475 1.00 94.12 287 ARG A C 1
ATOM 2298 O O . ARG A 1 287 ? 14.142 -12.897 -3.043 1.00 94.12 287 ARG A O 1
ATOM 2305 N N . ILE A 1 288 ? 13.485 -10.756 -2.712 1.00 94.56 288 ILE A N 1
ATOM 2306 C CA . ILE A 1 288 ? 12.391 -10.779 -3.691 1.00 94.56 288 ILE A CA 1
ATOM 2307 C C . ILE A 1 288 ? 12.976 -10.770 -5.102 1.00 94.56 288 ILE A C 1
ATOM 2309 O O . ILE A 1 288 ? 12.720 -11.714 -5.845 1.00 94.56 288 ILE A O 1
ATOM 2313 N N . MET A 1 289 ? 13.847 -9.802 -5.421 1.00 96.12 289 MET A N 1
ATOM 2314 C CA . MET A 1 289 ? 14.466 -9.705 -6.752 1.00 96.12 289 MET A CA 1
ATOM 2315 C C . MET A 1 289 ? 15.165 -11.004 -7.159 1.00 96.12 289 MET A C 1
ATOM 2317 O O . MET A 1 289 ? 14.856 -11.571 -8.197 1.00 96.12 289 MET A O 1
ATOM 2321 N N . LYS A 1 290 ? 16.004 -11.577 -6.286 1.00 94.50 290 LYS A N 1
ATOM 2322 C CA . LYS A 1 290 ? 16.661 -12.873 -6.554 1.00 94.50 290 LYS A CA 1
ATOM 2323 C C . LYS A 1 290 ? 15.682 -14.013 -6.838 1.00 94.50 290 LYS A C 1
ATOM 2325 O O . LYS A 1 290 ? 15.980 -14.912 -7.621 1.00 94.50 290 LYS A O 1
ATOM 2330 N N . GLY A 1 291 ? 14.539 -14.017 -6.154 1.00 94.38 291 GLY A N 1
ATOM 2331 C CA . GLY A 1 291 ? 13.487 -15.001 -6.377 1.00 94.38 291 GLY A CA 1
ATOM 2332 C C . GLY A 1 291 ? 12.837 -14.843 -7.750 1.00 94.38 291 GLY A C 1
ATOM 2333 O O . GLY A 1 291 ? 12.659 -15.844 -8.441 1.00 94.38 291 GLY A O 1
ATOM 2334 N N . LEU A 1 292 ? 12.522 -13.603 -8.133 1.00 94.62 292 LEU A N 1
ATOM 2335 C CA . LEU A 1 292 ? 11.881 -13.267 -9.405 1.00 94.62 292 LEU A CA 1
ATOM 2336 C C . LEU A 1 292 ? 12.827 -13.443 -10.594 1.00 94.62 292 LEU A C 1
ATOM 2338 O O . LEU A 1 292 ? 12.449 -14.120 -11.541 1.00 94.62 292 LEU A O 1
ATOM 2342 N N . MET A 1 293 ? 14.067 -12.959 -10.498 1.00 93.44 293 MET A N 1
ATOM 2343 C CA . MET A 1 293 ? 15.103 -13.112 -11.528 1.00 93.44 293 MET A CA 1
ATOM 2344 C C . MET A 1 293 ? 15.263 -14.565 -11.956 1.00 93.44 293 MET A C 1
ATOM 2346 O O . MET A 1 293 ? 15.143 -14.885 -13.133 1.00 93.44 293 MET A O 1
ATOM 2350 N N . ARG A 1 294 ? 15.421 -15.474 -10.986 1.00 92.50 294 ARG A N 1
ATOM 2351 C CA . ARG A 1 294 ? 15.492 -16.913 -11.262 1.00 92.50 294 ARG A CA 1
ATOM 2352 C C . ARG A 1 294 ? 14.255 -17.409 -12.013 1.00 92.50 294 ARG A C 1
ATOM 2354 O O . ARG A 1 294 ? 14.390 -18.095 -13.011 1.00 92.50 294 ARG A O 1
ATOM 2361 N N . ARG A 1 295 ? 13.049 -17.033 -11.575 1.00 92.44 295 ARG A N 1
ATOM 2362 C CA . ARG A 1 295 ? 11.802 -17.465 -12.230 1.00 92.44 295 ARG A CA 1
ATOM 2363 C C . ARG A 1 295 ? 11.678 -16.940 -13.662 1.00 92.44 295 ARG A C 1
ATOM 2365 O O . ARG A 1 295 ? 11.240 -17.693 -14.523 1.00 92.44 295 ARG A O 1
ATOM 2372 N N . VAL A 1 296 ? 12.038 -15.680 -13.902 1.00 90.94 296 VAL A N 1
ATOM 2373 C CA . VAL A 1 296 ? 11.942 -15.030 -15.218 1.00 90.94 296 VAL A CA 1
ATOM 2374 C C . VAL A 1 296 ? 12.977 -15.603 -16.184 1.00 90.94 296 VAL A C 1
ATOM 2376 O O . VAL A 1 296 ? 12.627 -15.980 -17.303 1.00 90.94 296 VAL A O 1
ATOM 2379 N N . MET A 1 297 ? 14.227 -15.736 -15.736 1.00 85.94 297 MET A N 1
ATOM 2380 C CA . MET A 1 297 ? 15.327 -16.255 -16.552 1.00 85.94 297 MET A CA 1
ATOM 2381 C C . MET A 1 297 ? 15.173 -17.750 -16.859 1.00 85.94 297 MET A C 1
ATOM 2383 O O . MET A 1 297 ? 15.411 -18.162 -17.992 1.00 85.94 297 MET A O 1
ATOM 2387 N N . ASP A 1 298 ? 14.699 -18.557 -15.901 1.00 83.00 298 ASP A N 1
ATOM 2388 C CA . ASP A 1 298 ? 14.459 -19.991 -16.120 1.00 83.00 298 ASP A CA 1
ATOM 2389 C C . ASP A 1 298 ? 13.318 -20.232 -17.137 1.00 83.00 298 ASP A C 1
ATOM 2391 O O . ASP A 1 298 ? 13.345 -21.210 -17.889 1.00 83.00 298 ASP A O 1
ATOM 2395 N N . HIS A 1 299 ? 12.323 -19.334 -17.211 1.00 66.88 299 HIS A N 1
ATOM 2396 C CA . HIS A 1 299 ? 11.210 -19.444 -18.167 1.00 66.88 299 HIS A CA 1
ATOM 2397 C C . HIS A 1 299 ? 11.636 -19.171 -19.620 1.00 66.88 299 HIS A C 1
ATOM 2399 O O . HIS A 1 299 ? 11.107 -19.798 -20.537 1.00 66.88 299 HIS A O 1
ATOM 2405 N N . GLY A 1 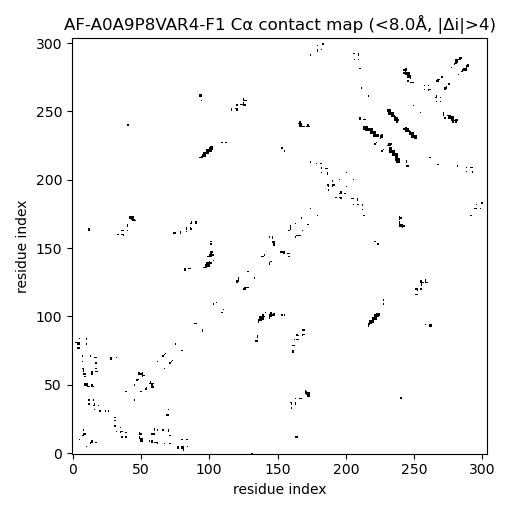300 ? 12.646 -18.321 -19.840 1.00 55.59 300 GLY A N 1
ATOM 2406 C CA . GLY A 1 300 ? 13.199 -18.032 -21.173 1.00 55.59 300 GLY A CA 1
ATOM 2407 C C . GLY A 1 300 ? 13.979 -19.195 -21.810 1.00 55.59 300 GLY A C 1
ATOM 2408 O O . GLY A 1 300 ? 14.327 -19.137 -22.993 1.00 55.59 300 GLY A O 1
ATOM 2409 N N . GLY A 1 301 ? 14.252 -20.263 -21.048 1.00 47.03 301 GLY A N 1
ATOM 2410 C CA . GLY A 1 301 ? 14.993 -21.447 -21.497 1.00 47.03 301 GLY A CA 1
ATOM 2411 C C . GLY A 1 301 ? 14.142 -22.621 -21.996 1.00 47.03 301 GLY A C 1
ATOM 2412 O O . GLY A 1 301 ? 14.714 -23.604 -22.459 1.00 47.03 301 GLY A O 1
ATOM 2413 N N . SER A 1 302 ? 12.807 -22.558 -21.900 1.00 36.88 302 SER A N 1
ATOM 2414 C CA . SER A 1 302 ? 11.932 -23.727 -22.140 1.00 36.88 302 SER A CA 1
ATOM 2415 C C . SER A 1 302 ? 11.188 -23.740 -23.481 1.00 36.88 302 SER A C 1
ATOM 2417 O O . SER A 1 302 ? 10.470 -24.696 -23.763 1.00 36.88 302 SER A O 1
ATOM 2419 N N . SER A 1 303 ? 11.387 -22.743 -24.341 1.00 37.56 303 SER A N 1
ATOM 2420 C CA . SER A 1 303 ? 10.873 -22.771 -25.716 1.00 37.56 303 SER A CA 1
ATOM 2421 C C . SER A 1 303 ? 11.973 -23.269 -26.655 1.00 37.56 303 SER A C 1
ATOM 2423 O O . SER A 1 303 ? 12.789 -22.484 -27.141 1.00 37.56 303 SER A O 1
ATOM 2425 N N . SER A 1 304 ? 12.010 -24.590 -26.854 1.00 33.00 304 SER A N 1
ATOM 2426 C CA . SER A 1 304 ? 12.765 -25.273 -27.921 1.00 33.00 304 SER A CA 1
ATOM 2427 C C . SER A 1 304 ? 11.811 -26.030 -28.830 1.00 33.00 304 SER A C 1
ATOM 2429 O O . SER A 1 304 ? 10.800 -26.545 -28.302 1.00 33.00 304 SER A O 1
#

Organism: NCBI:txid936078

Mean predicted aligned error: 6.25 Å

Secondary structure (DSSP, 8-state):
----PPPTT-SHHHHHHHHH--TT-SS-HHHHHHHHHHHHHH-SB--GGG-GGGGTT--SSPPPHHHIIIIITTT--HHHHHHHHHHHHHBTBS---EEEE---TTHHHHHHHHHHHHHHHHHTT-----GGGHHHHEE--HHHH----SSS---GGGHHHH-GGGT--SSB-S--HHHHHHHHHHHHHHHSSHHHHHHH--HHHHHHHHHHHHSEEEEEEEE-HHHHHHSEEEEEEE-TTS-EEEEEEEEGGGHHHHHHHHHTT-GGGSHHHHHPEEPTTTSTT-HHHHHHHHHHHHHTT---

Solvent-accessible surface area (backbone atoms only — not comparable to full-atom values): 17102 Å² total; per-residue (Å²): 130,88,80,76,72,68,60,83,44,56,46,43,66,48,28,44,44,66,75,67,59,59,93,85,50,93,56,54,72,67,58,47,48,52,52,48,50,56,48,59,41,69,43,45,60,60,58,57,76,30,26,18,83,72,46,84,65,50,55,76,60,76,67,49,74,67,50,36,64,67,66,45,52,81,69,44,53,71,67,57,49,39,33,46,58,49,51,61,67,52,63,88,55,79,66,47,65,32,39,39,37,49,52,67,89,60,52,68,60,50,53,45,52,54,48,50,43,54,50,54,28,42,77,73,66,35,40,88,72,50,82,91,46,44,86,62,32,50,44,62,53,64,94,76,37,56,61,72,84,58,98,70,81,81,58,71,69,54,49,36,75,73,41,38,51,82,26,28,60,58,49,75,31,50,91,48,71,66,58,43,50,53,35,51,50,54,45,23,70,73,53,72,32,71,70,42,32,76,73,68,60,54,71,65,57,53,52,50,40,48,45,64,69,45,37,38,79,51,37,41,35,38,36,38,62,60,18,77,74,71,51,44,29,38,39,34,35,14,24,42,50,47,48,49,40,28,35,36,71,42,49,55,84,47,53,21,59,54,42,50,30,41,75,70,71,41,42,80,76,33,68,61,54,68,69,27,48,66,18,75,44,49,29,98,87,10,70,55,35,57,53,48,51,52,56,46,57,59,58,74,69,70,84,123

Sequence (304 aa):
MSVTEPAWGALPVEQYLLQKWNPDSPLSTDEQRTKLVRAYIQEDVIGPEFDPARTNGVMVHAPTQDEIALILEPWRSQKLRSIAAKHLKATGMCHDFYFLRTNYAGGEEDGAKLRDWIEFNRDEGFCSMDPDDEWWRILSDVEIFNVDDDDDWNDWRKVYDILPELAAPESQRGFTTSDIADVHEALEARFGSPEAVKVGTCEDDYEDAIKDMAASGQFLVVLDRLAFETGELRLLFRDRKGHVVKECGIEAEELGELVNYCELRSMGESQWWLGAGTGKRYGPKGRIMKGLMRRVMDHGGSSS

Radius of gyration: 20.67 Å; Cα contacts (8 Å, |Δi|>4): 427; chains: 1; bounding box: 46×50×55 Å